Protein 7YMO (pdb70)

Foldseek 3Di:
DKFKWAWLDWDDDDPQKIFTFTDGQWWGATEIEPNVNVDPLGDHGWMWIWDWADDPPDGTHTGDIDTPDAPCNPVVVLVVLSSLLSNLVCVVCVVITTDHSLVVVLSVVLSVCSVPDDNLQSSLLSLLVVCVVVVNDCLFQQAPFPRHGDAQKWFAAASRHTHDVVRDDADIDGNVLVNVCNVVSGNPSDDPVVSVRSSVSVSVHD

Solvent-accessible surface area: 10968 Å² total; per-residue (Å²): 163,99,54,74,0,0,0,4,55,35,79,127,39,153,122,55,18,7,21,0,24,0,0,3,45,151,74,16,8,92,0,13,40,85,109,1,98,155,54,107,24,11,84,30,0,33,34,0,32,1,16,44,78,133,55,126,125,127,33,22,67,0,64,106,30,110,58,56,54,12,154,2,39,167,73,102,98,24,18,105,14,0,57,55,0,1,126,11,2,35,146,59,6,127,118,52,119,129,26,75,48,37,16,21,77,13,0,29,65,4,21,135,72,0,71,171,82,64,20,48,47,2,0,0,11,3,0,0,54,0,0,70,91,52,70,71,27,87,104,100,14,95,3,100,59,53,113,110,131,2,112,114,60,0,0,0,30,124,22,0,55,1,0,29,65,161,51,23,172,18,64,85,4,85,39,76,55,0,120,86,0,4,82,48,57,75,2,72,68,2,82,97,133,30,4,60,35,0,1,80,11,0,84,115,11,12

Sequence (206 aa):
DPMQGFILHTQKVKDEDLIVYILSSKMLIKAYRFYGLRHSSILSGYKIDFALEENPSFLPRLKDVLHLGFLWIMQRDKMLIWQEFIRLLYRHLKDVEELDSFYFDLLDECVKRFEKQNPKRVIVDAYLKILEFEGRLHKDFFCFACDEKIQNSITLLRAFLPSHSQCALGFEFEEKKLKQFYSSKNCAIFDDEEIENLYHLIKEGL

Structure (mmCIF, N/CA/C/O backbone):
data_7YMO
#
_entry.id   7YMO
#
_cell.length_a   39.147
_cell.length_b   61.711
_cell.length_c   97.204
_cell.angle_alpha   90.000
_cell.angle_beta   90.000
_cell.angle_gamma   90.000
#
_symmetry.space_group_name_H-M   'P 21 21 21'
#
loop_
_entity.id
_entity.type
_entity.pdbx_description
1 polymer 'Recombination protein RecO'
2 non-polymer 'ZINC ION'
3 water water
#
loop_
_atom_site.group_PDB
_atom_site.id
_atom_site.type_symbol
_atom_site.label_atom_id
_atom_site.label_alt_id
_atom_site.label_comp_id
_atom_site.label_asym_id
_atom_site.label_entity_id
_atom_site.label_seq_id
_atom_site.pdbx_PDB_ins_code
_atom_site.Cartn_x
_atom_site.Cartn_y
_atom_site.Cartn_z
_atom_site.occupancy
_atom_site.B_iso_or_equiv
_atom_site.auth_seq_id
_atom_site.auth_comp_id
_atom_site.auth_asym_id
_atom_site.auth_atom_id
_atom_site.pdbx_PDB_model_num
ATOM 1 N N . ASP A 1 5 ? 27.35911 24.06075 65.34798 1.000 45.20383 -1 ASP A N 1
ATOM 2 C CA . ASP A 1 5 ? 27.11016 25.19121 66.24821 1.000 45.04338 -1 ASP A CA 1
ATOM 3 C C . ASP A 1 5 ? 25.87685 25.99325 65.83066 1.000 34.71112 -1 ASP A C 1
ATOM 4 O O . ASP A 1 5 ? 25.86659 26.61475 64.76995 1.000 36.39436 -1 ASP A O 1
ATOM 9 N N . PRO A 1 6 ? 24.84925 25.99382 66.67278 1.000 32.01743 0 PRO A N 1
ATOM 10 C CA . PRO A 1 6 ? 23.63988 26.75281 66.34783 1.000 30.19532 0 PRO A CA 1
ATOM 11 C C . PRO A 1 6 ? 23.89824 28.25436 66.31117 1.000 30.94465 0 PRO A C 1
ATOM 12 O O . PRO A 1 6 ? 24.78890 28.77990 66.98672 1.000 27.74796 0 PRO A O 1
ATOM 16 N N . MET A 1 7 ? 23.09379 28.93267 65.49676 1.000 22.40138 1 MET A N 1
ATOM 17 C CA . MET A 1 7 ? 23.07875 30.38439 65.36602 1.000 22.98628 1 MET A CA 1
ATOM 18 C C . MET A 1 7 ? 21.62658 30.82513 65.29301 1.000 22.43635 1 MET A C 1
ATOM 19 O O . MET A 1 7 ? 20.72969 30.01916 65.03492 1.000 22.58191 1 MET A O 1
ATOM 24 N N . GLN A 1 8 ? 21.38831 32.11371 65.51651 1.000 21.22779 2 GLN A N 1
ATOM 25 C CA . GLN A 1 8 ? 20.04242 32.64977 65.40078 1.000 19.60422 2 GLN A CA 1
ATOM 26 C C . GLN A 1 8 ? 20.07026 33.86410 64.48970 1.000 21.52561 2 GLN A C 1
ATOM 27 O O . GLN A 1 8 ? 21.07609 34.57437 64.40826 1.000 20.12906 2 GLN A O 1
ATOM 33 N N . GLY A 1 9 ? 18.96849 34.09100 63.78881 1.000 17.98986 3 GLY A N 1
ATOM 34 C CA . GLY A 1 9 ? 18.94666 35.19192 62.84446 1.000 18.67850 3 GLY A CA 1
ATOM 35 C C . GLY A 1 9 ? 17.55543 35.48819 62.33564 1.000 19.89907 3 GLY A C 1
ATOM 36 O O . GLY A 1 9 ? 16.61739 34.70396 62.51154 1.000 20.48119 3 GLY A O 1
ATOM 37 N N . PHE A 1 10 ? 17.43196 36.65551 61.72107 1.000 20.67015 4 PHE A N 1
ATOM 38 C CA . PHE A 1 10 ? 16.20207 37.08781 61.08015 1.000 17.74582 4 PHE A CA 1
ATOM 39 C C . PHE A 1 10 ? 16.40432 37.01616 59.57466 1.000 18.37483 4 PHE A C 1
ATOM 40 O O . PHE A 1 10 ? 17.40482 37.52675 59.05501 1.000 18.92024 4 PHE A O 1
ATOM 48 N N . ILE A 1 11 ? 15.45603 36.39735 58.88192 1.000 18.05774 5 ILE A N 1
ATOM 49 C CA . ILE A 1 11 ? 15.52512 36.31793 57.42708 1.000 17.97896 5 ILE A CA 1
ATOM 50 C C . ILE A 1 11 ? 15.13429 37.67433 56.85587 1.000 15.92481 5 ILE A C 1
ATOM 51 O O . ILE A 1 11 ? 14.02011 38.15823 57.08190 1.000 19.43732 5 ILE A O 1
ATOM 56 N N . LEU A 1 12 ? 16.05426 38.29831 56.12189 1.000 15.95079 6 LEU A N 1
ATOM 57 C CA . LEU A 1 12 ? 15.75904 39.59408 55.51961 1.000 20.74272 6 LEU A CA 1
ATOM 58 C C . LEU A 1 12 ? 15.27972 39.50344 54.07547 1.000 22.96741 6 LEU A C 1
ATOM 59 O O . LEU A 1 12 ? 14.63123 40.44384 53.59859 1.000 21.40172 6 LEU A O 1
ATOM 64 N N . HIS A 1 13 ? 15.58412 38.41768 53.36637 1.000 17.89317 7 HIS A N 1
ATOM 65 C CA . HIS A 1 13 ? 15.21458 38.30771 51.95700 1.000 16.66676 7 HIS A CA 1
ATOM 66 C C . HIS A 1 13 ? 15.43113 36.86108 51.52642 1.000 19.96724 7 HIS A C 1
ATOM 67 O O . HIS A 1 13 ? 16.29090 36.16984 52.07782 1.000 17.64544 7 HIS A O 1
ATOM 74 N N . THR A 1 14 ? 14.62777 36.40514 50.56055 1.000 21.14439 8 THR A N 1
ATOM 75 C CA . THR A 1 14 ? 14.84078 35.11567 49.91711 1.000 24.54170 8 THR A CA 1
ATOM 76 C C . THR A 1 14 ? 14.71755 35.26931 48.40759 1.000 21.62280 8 THR A C 1
ATOM 77 O O . THR A 1 14 ? 14.01105 36.15640 47.91502 1.000 23.24649 8 THR A O 1
ATOM 81 N N . GLN A 1 15 ? 15.39820 34.37932 47.67811 1.000 22.25322 9 GLN A N 1
ATOM 82 C CA . GLN A 1 15 ? 15.38809 34.36804 46.21592 1.000 27.60162 9 GLN A CA 1
ATOM 83 C C . GLN A 1 15 ? 15.36777 32.92146 45.75509 1.000 25.12358 9 GLN A C 1
ATOM 84 O O . GLN A 1 15 ? 16.18638 32.12150 46.21454 1.000 26.39091 9 GLN A O 1
ATOM 90 N N . LYS A 1 16 ? 14.44845 32.58975 44.85502 1.000 27.63657 10 LYS A N 1
ATOM 91 C CA . LYS A 1 16 ? 14.38604 31.23422 44.31719 1.000 27.36613 10 LYS A CA 1
ATOM 92 C C . LYS A 1 16 ? 15.58038 30.96889 43.40685 1.000 32.02835 10 LYS A C 1
ATOM 93 O O . LYS A 1 16 ? 15.93303 31.80906 42.57466 1.000 35.64892 10 LYS A O 1
ATOM 99 N N . VAL A 1 17 ? 16.21710 29.80637 43.58194 1.000 32.21623 11 VAL A N 1
ATOM 100 C CA . VAL A 1 17 ? 17.26307 29.33529 42.67747 1.000 35.74495 11 VAL A CA 1
ATOM 101 C C . VAL A 1 17 ? 17.02595 27.86517 42.36578 1.000 32.87401 11 VAL A C 1
ATOM 102 O O . VAL A 1 17 ? 16.45127 27.12192 43.16770 1.000 32.58005 11 VAL A O 1
ATOM 106 N N . LYS A 1 18 ? 17.50068 27.44696 41.19978 1.000 34.30471 12 LYS A N 1
ATOM 107 C CA . LYS A 1 18 ? 17.26493 26.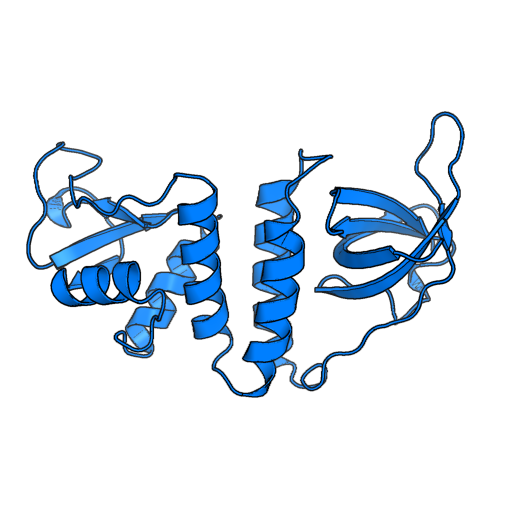10287 40.66453 1.000 32.99727 12 LYS A CA 1
ATOM 108 C C . LYS A 1 18 ? 15.75391 25.83277 40.69596 1.000 38.66149 12 LYS A C 1
ATOM 109 O O . LYS A 1 18 ? 14.94077 26.7448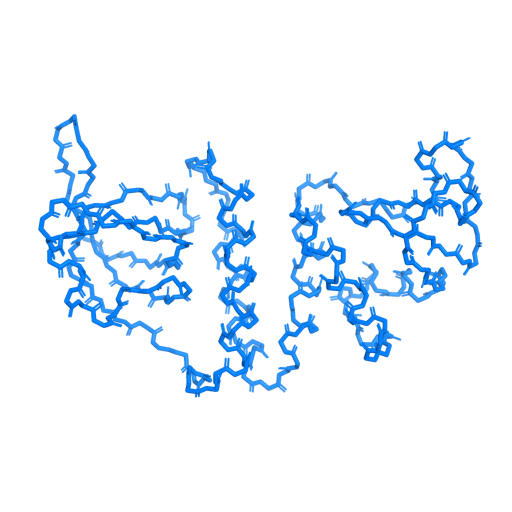1 40.51284 1.000 45.84555 12 LYS A O 1
ATOM 115 N N . ASP A 1 19 ? 15.35466 24.57892 40.90090 1.000 42.88005 13 ASP A N 1
ATOM 116 C CA . ASP A 1 19 ? 13.93548 24.23924 40.85936 1.000 48.76159 13 ASP A CA 1
ATOM 117 C C . ASP A 1 19 ? 13.20258 24.77956 42.08172 1.000 48.86906 13 ASP A C 1
ATOM 118 O O . ASP A 1 19 ? 12.27533 25.59095 41.96295 1.000 47.85613 13 ASP A O 1
ATOM 123 N N . GLU A 1 20 ? 13.61565 24.34444 43.27244 1.000 41.61376 14 GLU A N 1
ATOM 124 C CA . GLU A 1 20 ? 12.90436 24.65861 44.50374 1.000 37.81576 14 GLU A CA 1
ATOM 125 C C . GLU A 1 20 ? 13.81802 25.17671 45.60636 1.000 34.60244 14 GLU A C 1
ATOM 126 O O . GLU A 1 20 ? 13.39554 25.23797 46.76713 1.000 38.37554 14 GLU A O 1
ATOM 132 N N . ASP A 1 21 ? 15.05147 25.54510 45.28952 1.000 31.42912 15 ASP A N 1
ATOM 133 C CA . ASP A 1 21 ? 15.96840 25.99319 46.32308 1.000 26.45139 15 ASP A CA 1
ATOM 134 C C . ASP A 1 21 ? 15.80190 27.49548 46.55565 1.000 24.40255 15 ASP A C 1
ATOM 135 O O . ASP A 1 21 ? 15.20244 28.21442 45.75144 1.000 33.94210 15 ASP A O 1
ATOM 140 N N . LEU A 1 22 ? 16.36033 27.96760 47.66523 1.000 23.02240 16 LEU A N 1
ATOM 141 C CA . LEU A 1 22 ? 16.36409 29.38196 48.00092 1.000 27.98659 16 LEU A CA 1
ATOM 142 C C . LEU A 1 22 ? 17.76505 29.84055 48.35777 1.000 24.50146 16 LEU A C 1
ATOM 143 O O . LEU A 1 22 ? 18.49443 29.14285 49.07242 1.000 26.30393 16 LEU A O 1
ATOM 148 N N . ILE A 1 23 ? 18.11147 31.04182 47.90185 1.000 21.38184 17 ILE A N 1
ATOM 149 C CA . ILE A 1 23 ? 19.13661 31.83058 48.57416 1.000 20.15361 17 ILE A CA 1
ATOM 150 C C . ILE A 1 23 ? 18.46490 32.58913 49.70857 1.000 22.60467 17 ILE A C 1
ATOM 151 O O . ILE A 1 23 ? 17.41589 33.21140 49.51085 1.000 20.82091 17 ILE A O 1
ATOM 156 N N . VAL A 1 24 ? 19.04737 32.51800 50.90191 1.000 18.61718 18 VAL A N 1
ATOM 157 C CA . VAL A 1 24 ? 18.44268 33.07366 52.10822 1.000 20.15795 18 VAL A CA 1
ATOM 158 C C . VAL A 1 24 ? 19.41704 34.07044 52.72037 1.000 16.88828 18 VAL A C 1
ATOM 159 O O . VAL A 1 24 ? 20.54536 33.70948 53.07364 1.000 21.07164 18 VAL A O 1
ATOM 163 N N . TYR A 1 25 ? 18.97861 35.32054 52.85071 1.000 18.50498 19 TYR A N 1
ATOM 164 C CA . TYR A 1 25 ? 19.77176 36.37439 53.46808 1.000 17.56030 19 TYR A CA 1
ATOM 165 C C . TYR A 1 25 ? 19.33726 36.49025 54.92092 1.000 19.62833 19 TYR A C 1
ATOM 166 O O . TYR A 1 25 ? 18.16235 36.75573 55.18577 1.000 18.11077 19 TYR A O 1
ATOM 175 N N . ILE A 1 26 ? 20.28472 36.33344 55.84917 1.000 16.26186 20 ILE A N 1
ATOM 176 C CA . ILE A 1 26 ? 19.98340 36.18927 57.27167 1.000 18.71135 20 ILE A CA 1
ATOM 177 C C . ILE A 1 26 ? 20.80194 37.18901 58.06775 1.000 18.11528 20 ILE A C 1
ATOM 178 O O . ILE A 1 26 ? 22.03425 37.19640 57.97823 1.000 20.92142 20 ILE A O 1
ATOM 183 N N . LEU A 1 27 ? 20.13335 37.97626 58.90641 1.000 17.07439 21 LEU A N 1
ATOM 184 C CA . LEU A 1 27 ? 20.83857 38.88191 59.81363 1.000 18.37462 21 LEU A CA 1
ATOM 185 C C . LEU A 1 27 ? 21.05569 38.17841 61.14452 1.000 18.75852 21 LEU A C 1
ATOM 186 O O . LEU A 1 27 ? 20.09344 37.89878 61.86342 1.000 17.63455 21 LEU A O 1
ATOM 191 N N . SER A 1 28 ? 22.31650 37.90813 61.48185 1.000 19.27226 22 SER A N 1
ATOM 192 C CA . SER A 1 28 ? 22.66934 37.44283 62.81406 1.000 17.91406 22 SER A CA 1
ATOM 193 C C . SER A 1 28 ? 23.31755 38.57610 63.61165 1.000 19.55179 22 SER A C 1
ATOM 194 O O . SER A 1 28 ? 23.41497 39.72568 63.15900 1.000 19.68318 22 SER A O 1
ATOM 197 N N . SER A 1 29 ? 23.76497 38.26175 64.83090 1.000 19.90531 23 SER A N 1
ATOM 198 C CA . SER A 1 29 ? 24.39895 39.26492 65.67006 1.000 20.49210 23 SER A CA 1
ATOM 199 C C . SER A 1 29 ? 25.78369 39.65533 65.18042 1.000 21.55774 23 SER A C 1
ATOM 200 O O . SER A 1 29 ? 26.32079 40.65629 65.65706 1.000 27.16022 23 SER A O 1
ATOM 203 N N . LYS A 1 30 ? 26.37823 38.88914 64.26739 1.000 25.10776 24 LYS A N 1
ATOM 204 C CA . LYS A 1 30 ? 27.71729 39.16810 63.77363 1.000 27.32318 24 LYS A CA 1
ATOM 205 C C . LYS A 1 30 ? 27.77730 39.56480 62.31117 1.000 27.45767 24 LYS A C 1
ATOM 206 O O . LYS A 1 30 ? 28.75945 40.19227 61.90697 1.000 30.70423 24 LYS A O 1
ATOM 212 N N . MET A 1 31 ? 26.77708 39.20827 61.50849 1.000 25.15548 25 MET A N 1
ATOM 213 C CA . MET A 1 31 ? 26.98271 39.18551 60.07207 1.000 33.39120 25 MET A CA 1
ATOM 214 C C . MET A 1 31 ? 25.64566 39.19320 59.34887 1.000 26.68961 25 MET A C 1
ATOM 215 O O . MET A 1 31 ? 24.65339 38.66043 59.85232 1.000 26.95789 25 MET A O 1
ATOM 220 N N . LEU A 1 32 ? 25.63156 39.78324 58.15703 1.000 23.79957 26 LEU A N 1
ATOM 221 C CA . LEU A 1 32 ? 24.57920 39.49027 57.19406 1.000 21.70849 26 LEU A CA 1
ATOM 222 C C . LEU A 1 32 ? 25.07324 38.29784 56.37913 1.000 24.10807 26 LEU A C 1
ATOM 223 O O . LEU A 1 32 ? 26.13282 38.37834 55.75005 1.000 24.39277 26 LEU A O 1
ATOM 228 N N . ILE A 1 33 ? 24.33179 37.18777 56.43134 1.000 16.78975 27 ILE A N 1
ATOM 229 C CA . ILE A 1 33 ? 24.71217 35.91505 55.80659 1.000 17.31198 27 ILE A CA 1
ATOM 230 C C . ILE A 1 33 ? 23.92848 35.73680 54.51535 1.000 19.76298 27 ILE A C 1
ATOM 231 O O . ILE A 1 33 ? 22.72909 36.01202 54.47304 1.000 21.04457 27 ILE A O 1
ATOM 236 N N . LYS A 1 34 ? 24.59629 35.26297 53.46216 1.000 17.99307 28 LYS A N 1
ATOM 237 C CA . LYS A 1 34 ? 23.93652 34.86145 52.21892 1.000 16.27942 28 LYS A CA 1
ATOM 238 C C . LYS A 1 34 ? 24.12355 33.35571 52.08767 1.000 19.58644 28 LYS A C 1
ATOM 239 O O . LYS A 1 34 ? 25.21993 32.89289 51.76181 1.000 21.58779 28 LYS A O 1
ATOM 245 N N . ALA A 1 35 ? 23.05662 32.59559 52.32031 1.000 16.85029 29 ALA A N 1
ATOM 246 C CA . ALA A 1 35 ? 23.16000 31.14903 52.46154 1.000 18.49529 29 ALA A CA 1
ATOM 247 C C . ALA A 1 35 ? 22.27948 30.44347 51.43615 1.000 18.88244 29 ALA A C 1
ATOM 248 O O . ALA A 1 35 ? 21.36325 31.03986 50.85485 1.000 21.11355 29 ALA A O 1
ATOM 250 N N . TYR A 1 36 ? 22.58808 29.16188 51.19785 1.000 19.23031 30 TYR A N 1
ATOM 251 C CA . TYR A 1 36 ? 21.87993 28.33343 50.22697 1.000 20.54951 30 TYR A CA 1
ATOM 252 C C . TYR A 1 36 ? 21.05598 27.27180 50.94692 1.000 21.22114 30 TYR A C 1
ATOM 253 O O . TYR A 1 36 ? 21.59815 26.48772 51.73747 1.000 22.40379 30 TYR A O 1
ATOM 262 N N . ARG A 1 37 ? 19.75484 27.22306 50.65557 1.000 21.25909 31 ARG A N 1
ATOM 263 C CA . ARG A 1 37 ? 18.84064 26.28003 51.30475 1.000 23.44276 31 ARG A CA 1
ATOM 264 C C . ARG A 1 37 ? 18.25012 25.32952 50.27152 1.000 24.90706 31 ARG A C 1
ATOM 265 O O . ARG A 1 37 ? 17.46691 25.75308 49.41515 1.000 27.15174 31 ARG A O 1
ATOM 273 N N . PHE A 1 38 ? 18.58645 24.03953 50.37830 1.000 24.28881 32 PHE A N 1
ATOM 274 C CA . PHE A 1 38 ? 17.95853 23.02740 49.53710 1.000 28.90996 32 PHE A CA 1
ATOM 275 C C . PHE A 1 38 ? 16.45357 22.99909 49.78605 1.000 31.28469 32 PHE A C 1
ATOM 276 O O . PHE A 1 38 ? 16.01111 22.95237 50.93431 1.000 30.77460 32 PHE A O 1
ATOM 284 N N . TYR A 1 39 ? 15.67074 23.01172 48.70343 1.000 30.93748 33 TYR A N 1
ATOM 285 C CA . TYR A 1 39 ? 14.21016 22.86264 48.75528 1.000 31.23257 33 TYR A CA 1
ATOM 286 C C . TYR A 1 39 ? 13.54381 23.92306 49.63628 1.000 31.37018 33 TYR A C 1
ATOM 287 O O . TYR A 1 39 ? 12.47748 23.68987 50.21451 1.000 35.36334 33 TYR A O 1
ATOM 296 N N . GLY A 1 40 ? 14.15065 25.10616 49.71436 1.000 26.57469 34 GLY A N 1
ATOM 297 C CA . GLY A 1 40 ? 13.64555 26.14601 50.59731 1.000 29.41897 34 GLY A CA 1
ATOM 298 C C . GLY A 1 40 ? 12.26095 26.64562 50.23059 1.000 32.12071 34 GLY A C 1
ATOM 299 O O . GLY A 1 40 ? 11.53455 27.14791 51.09045 1.000 35.21843 34 GLY A O 1
ATOM 300 N N . LEU A 1 41 ? 11.87260 26.51954 48.95664 1.000 33.63617 35 LEU A N 1
ATOM 301 C CA . LEU A 1 41 ? 10.52624 26.91308 48.56059 1.000 30.58283 35 LEU A CA 1
ATOM 302 C C . LEU A 1 41 ? 9.45989 26.05622 49.22672 1.000 42.84445 35 LEU A C 1
ATOM 303 O O . LEU A 1 41 ? 8.30547 26.48553 49.32820 1.000 47.45936 35 LEU A O 1
ATOM 308 N N . ARG A 1 42 ? 9.81518 24.85766 49.67877 1.000 37.19435 36 ARG A N 1
ATOM 309 C CA . ARG A 1 42 ? 8.85988 23.97143 50.32996 1.000 35.63989 36 ARG A CA 1
ATOM 310 C C . ARG A 1 42 ? 8.74523 24.20766 51.83068 1.000 40.11314 36 ARG A C 1
ATOM 311 O O . ARG A 1 42 ? 7.83864 23.64924 52.46004 1.000 43.29774 36 ARG A O 1
ATOM 319 N N . HIS A 1 43 ? 9.62545 25.01856 52.41512 1.000 36.66601 37 HIS A N 1
ATOM 320 C CA . HIS A 1 43 ? 9.79582 25.09139 53.86451 1.000 34.84063 37 HIS A CA 1
ATOM 321 C C . HIS A 1 43 ? 9.06341 26.30971 54.40706 1.000 36.48159 37 HIS A C 1
ATOM 322 O O . HIS A 1 43 ? 9.48666 27.44567 54.18238 1.000 35.34651 37 HIS A O 1
ATOM 329 N N . SER A 1 44 ? 7.96617 26.06626 55.13286 1.000 40.50702 38 SER A N 1
ATOM 330 C CA . SER A 1 44 ? 7.16129 27.16134 55.65661 1.000 46.14146 38 SER A CA 1
ATOM 331 C C . SER A 1 44 ? 7.88239 27.95746 56.73510 1.000 43.60969 38 SER A C 1
ATOM 332 O O . SER A 1 44 ? 7.38975 29.01796 57.12700 1.000 49.23466 38 SER A O 1
ATOM 335 N N . SER A 1 45 ? 9.02557 27.47622 57.22112 1.000 41.09625 39 SER A N 1
ATOM 336 C CA . SER A 1 45 ? 9.83086 28.20790 58.19201 1.000 40.70982 39 SER A CA 1
ATOM 337 C C . SER A 1 45 ? 10.68813 29.30126 57.56481 1.000 41.08381 39 SER A C 1
ATOM 338 O O . SER A 1 45 ? 11.23386 30.13786 58.29596 1.000 34.42482 39 SER A O 1
ATOM 341 N N . ILE A 1 46 ? 10.82406 29.33080 56.24427 1.000 40.19867 40 ILE A N 1
ATOM 342 C CA . ILE A 1 46 ? 11.76514 30.22961 55.59336 1.000 35.08487 40 ILE A CA 1
ATOM 343 C C . ILE A 1 46 ? 10.96320 31.27215 54.82496 1.000 35.10210 40 ILE A C 1
ATOM 344 O O . ILE A 1 46 ? 10.55428 31.05537 53.67907 1.000 40.24898 40 ILE A O 1
ATOM 349 N N . LEU A 1 47 ? 10.75850 32.42200 55.46151 1.000 26.44473 41 LEU A N 1
ATOM 350 C CA . LEU A 1 47 ? 10.00969 33.52916 54.89077 1.000 26.23347 41 LEU A CA 1
ATOM 351 C C . LEU A 1 47 ? 10.60788 34.81659 55.43783 1.000 22.34681 41 LEU A C 1
ATOM 352 O O . LEU A 1 47 ? 11.01123 34.86487 56.60212 1.000 23.25831 41 LEU A O 1
ATOM 357 N N . SER A 1 48 ? 10.66394 35.85148 54.60338 1.000 20.91540 42 SER A N 1
ATOM 358 C CA . SER A 1 48 ? 11.22252 37.12542 55.05102 1.000 22.07210 42 SER A CA 1
ATOM 359 C C . SER A 1 48 ? 10.51072 37.61804 56.30548 1.000 21.47327 42 SER A C 1
ATOM 360 O O . SER A 1 48 ? 9.28074 37.64437 56.36523 1.000 24.95456 42 SER A O 1
ATOM 363 N N . GLY A 1 49 ? 11.29379 38.03417 57.29920 1.000 21.62380 43 GLY A N 1
ATOM 364 C CA . GLY A 1 49 ? 10.77897 38.48795 58.56698 1.000 23.00968 43 GLY A CA 1
ATOM 365 C C . GLY A 1 49 ? 10.79685 37.43737 59.65376 1.000 24.64689 43 GLY A C 1
ATOM 366 O O . GLY A 1 49 ? 10.75722 37.78813 60.84337 1.000 22.33885 43 GLY A O 1
ATOM 367 N N . TYR A 1 50 ? 10.84906 36.16556 59.27680 1.000 20.97633 44 TYR A N 1
ATOM 368 C CA . TYR A 1 50 ? 10.86112 35.09927 60.26313 1.000 23.24928 44 TYR A CA 1
ATOM 369 C C . TYR A 1 50 ? 12.19707 35.06384 60.99236 1.000 26.08413 44 TYR A C 1
ATOM 370 O O . TYR A 1 50 ? 13.23845 35.41996 60.44404 1.000 23.78260 44 TYR A O 1
ATOM 379 N N . LYS A 1 51 ? 12.15889 34.62408 62.24619 1.000 25.54596 45 LYS A N 1
ATOM 380 C CA . LYS A 1 51 ? 13.36908 34.36573 63.00659 1.000 24.20995 45 LYS A CA 1
ATOM 381 C C . LYS A 1 51 ? 13.61730 32.86648 63.01896 1.000 29.45349 45 LYS A C 1
ATOM 382 O O . LYS A 1 51 ? 12.68221 32.07185 63.16427 1.000 28.33171 45 LYS A O 1
ATOM 388 N N . ILE A 1 52 ? 14.87058 32.47738 62.83814 1.000 25.01830 46 ILE A N 1
ATOM 389 C CA . ILE A 1 52 ? 15.20914 31.06422 62.78642 1.000 22.50095 46 ILE A CA 1
ATOM 390 C C . ILE A 1 52 ? 16.42703 30.79047 63.65226 1.000 23.22418 46 ILE A C 1
ATOM 391 O O . ILE A 1 52 ? 17.28145 31.65715 63.86914 1.000 23.85786 46 ILE A O 1
ATOM 396 N N . ASP A 1 53 ? 16.49237 29.55881 64.13915 1.000 24.84429 47 ASP A N 1
ATOM 397 C CA . ASP A 1 53 ? 17.69497 28.95298 64.68473 1.000 21.43447 47 ASP A CA 1
ATOM 398 C C . ASP A 1 53 ? 18.22105 28.00190 63.61274 1.000 27.78410 47 ASP A C 1
ATOM 399 O O . ASP A 1 53 ? 17.43950 27.26877 63.00177 1.000 30.70773 47 ASP A O 1
ATOM 404 N N . PHE A 1 54 ? 19.52328 28.03147 63.35747 1.000 23.97964 48 PHE A N 1
ATOM 405 C CA . PHE A 1 54 ? 20.05069 27.31132 62.20396 1.000 25.43671 48 PHE A CA 1
ATOM 406 C C . PHE A 1 54 ? 21.53210 27.03856 62.40657 1.000 29.46818 48 PHE A C 1
ATOM 407 O O . PHE A 1 54 ? 22.15020 27.49762 63.36955 1.000 28.30799 48 PHE A O 1
ATOM 415 N N . ALA A 1 55 ? 22.10498 26.31682 61.44779 1.000 23.05126 49 ALA A N 1
ATOM 416 C CA . ALA A 1 55 ? 23.53597 26.08344 61.37759 1.000 23.42581 49 ALA A CA 1
ATOM 417 C C . ALA A 1 55 ? 23.98460 26.30546 59.94390 1.000 23.54292 49 ALA A C 1
ATOM 418 O O . ALA A 1 55 ? 23.17155 26.34271 59.01425 1.000 22.38458 49 ALA A O 1
ATOM 420 N N . LEU A 1 56 ? 25.28816 26.46638 59.76417 1.000 23.04380 50 LEU A N 1
ATOM 421 C CA . LEU A 1 56 ? 25.85023 26.69815 58.44246 1.000 22.04512 50 LEU A CA 1
ATOM 422 C C . LEU A 1 56 ? 26.91435 25.66113 58.14242 1.000 24.34759 50 LEU A C 1
ATOM 423 O O . LEU A 1 56 ? 27.75672 25.35985 58.99216 1.000 31.52212 50 LEU A O 1
ATOM 428 N N . GLU A 1 57 ? 26.87096 25.12080 56.93196 1.000 20.55847 51 GLU A N 1
ATOM 429 C CA . GLU A 1 57 ? 27.90279 24.23887 56.41350 1.000 21.71319 51 GLU A CA 1
ATOM 430 C C . GLU A 1 57 ? 28.68707 25.03082 55.38244 1.000 25.83191 51 GLU A C 1
ATOM 431 O O . GLU A 1 57 ? 28.12508 25.42601 54.35916 1.000 26.53973 51 GLU A O 1
ATOM 437 N N . GLU A 1 58 ? 29.97122 25.25614 55.64704 1.000 23.21661 52 GLU A N 1
ATOM 438 C CA . GLU A 1 58 ? 30.78821 26.03245 54.72283 1.000 29.40213 52 GLU A CA 1
ATOM 439 C C . GLU A 1 58 ? 31.09157 25.21601 53.46979 1.000 23.96052 52 GLU A C 1
ATOM 440 O O . GLU A 1 58 ? 31.23012 23.99296 53.52394 1.000 23.73274 52 GLU A O 1
ATOM 446 N N . ASN A 1 59 ? 31.20054 25.91278 52.33167 1.000 24.08335 53 ASN A N 1
ATOM 447 C CA . ASN A 1 59 ? 31.48850 25.33620 51.02693 1.000 21.32569 53 ASN A CA 1
ATOM 448 C C . ASN A 1 59 ? 32.63270 26.09618 50.37011 1.000 20.31442 53 ASN A C 1
ATOM 449 O O . ASN A 1 59 ? 32.62570 27.33392 50.36013 1.000 21.28754 53 ASN A O 1
ATOM 454 N N . PRO A 1 60 ? 33.60070 25.40313 49.78416 1.000 23.15100 54 PRO A N 1
ATOM 455 C CA . PRO A 1 60 ? 34.68140 26.11379 49.09328 1.000 24.48221 54 PRO A CA 1
ATOM 456 C C . PRO A 1 60 ? 34.14757 26.91018 47.91237 1.000 23.03325 54 PRO A C 1
ATOM 457 O O . PRO A 1 60 ? 33.43228 26.38413 47.05368 1.000 22.87288 54 PRO A O 1
ATOM 461 N N . SER A 1 61 ? 34.50949 28.18949 47.88008 1.000 23.45438 55 SER A N 1
ATOM 462 C CA . SER A 1 61 ? 34.19992 29.06704 46.75159 1.000 23.32861 55 SER A CA 1
ATOM 463 C C . SER A 1 61 ? 32.70256 29.13699 46.46326 1.000 22.48299 55 SER A C 1
ATOM 464 O O . SER A 1 61 ? 32.29234 29.33385 45.31525 1.000 18.92769 55 SER A O 1
ATOM 467 N N . PHE A 1 62 ? 31.86837 28.99481 47.49073 1.000 21.14053 56 PHE A N 1
ATOM 468 C CA . PHE A 1 62 ? 30.43415 29.12247 47.27806 1.000 21.28907 56 PHE A CA 1
ATOM 469 C C . PHE A 1 62 ? 29.77449 29.52745 48.58872 1.000 21.86345 56 PHE A C 1
ATOM 470 O O . PHE A 1 62 ? 30.41577 29.58680 49.64053 1.000 19.45536 56 PHE A O 1
ATOM 478 N N . LEU A 1 63 ? 28.47943 29.81904 48.50402 1.000 18.92712 57 LEU A N 1
ATOM 479 C CA . LEU A 1 63 ? 27.69144 30.15433 49.68291 1.000 16.51505 57 LEU A CA 1
ATOM 480 C C . LEU A 1 63 ? 27.70684 29.01398 50.70050 1.000 20.16173 57 LEU A C 1
ATOM 481 O O . LEU A 1 63 ? 27.78061 27.84069 50.32876 1.000 21.41315 57 LEU A O 1
ATOM 486 N N . PRO A 1 64 ? 27.58611 29.32777 51.98802 1.000 19.20917 58 PRO A N 1
ATOM 487 C CA . PRO A 1 64 ? 27.35943 28.27195 52.97843 1.000 19.05896 58 PRO A CA 1
ATOM 488 C C . PRO A 1 64 ? 25.96869 27.68601 52.81723 1.000 20.22659 58 PRO A C 1
ATOM 489 O O . PRO A 1 64 ? 25.01856 28.38052 52.44095 1.000 21.49015 58 PRO A O 1
ATOM 493 N N . ARG A 1 65 ? 25.85390 26.39094 53.10472 1.000 20.31109 59 ARG A N 1
ATOM 494 C CA . ARG A 1 65 ? 24.55680 25.73540 53.06069 1.000 23.29440 59 ARG A CA 1
ATOM 495 C C . ARG A 1 65 ? 23.81354 25.93234 54.38119 1.000 25.00643 59 ARG A C 1
ATOM 496 O O . ARG A 1 65 ? 24.38031 25.75365 55.46724 1.000 23.32391 59 ARG A O 1
ATOM 504 N N . LEU A 1 66 ? 22.54528 26.32168 54.27572 1.000 23.13067 60 LEU A N 1
ATOM 505 C CA . LEU A 1 66 ? 21.69166 26.55786 55.43366 1.000 22.08236 60 LEU A CA 1
ATOM 506 C C . LEU A 1 66 ? 21.08777 25.23888 55.90470 1.000 26.94918 60 LEU A C 1
ATOM 507 O O . LEU A 1 66 ? 20.38654 24.56472 55.13842 1.000 25.59264 60 LEU A O 1
ATOM 512 N N . LYS A 1 67 ? 21.34207 24.87585 57.16803 1.000 22.55453 61 LYS A N 1
ATOM 513 C CA . LYS A 1 67 ? 20.94963 23.58530 57.71153 1.000 25.81180 61 LYS A CA 1
ATOM 514 C C . LYS A 1 67 ? 20.28778 23.75204 59.07418 1.000 23.73062 61 LYS A C 1
ATOM 515 O O . LYS A 1 67 ? 20.34856 24.81864 59.69462 1.000 24.00022 61 LYS A O 1
ATOM 521 N N . ASP A 1 68 ? 19.66167 22.65709 59.52870 1.000 25.78668 62 ASP A N 1
ATOM 522 C CA . ASP A 1 68 ? 19.15088 22.51829 60.89711 1.000 31.43005 62 ASP A CA 1
ATOM 523 C C . ASP A 1 68 ? 18.23225 23.67972 61.27078 1.000 33.41444 62 ASP A C 1
ATOM 524 O O . ASP A 1 68 ? 18.37365 24.30361 62.32598 1.000 30.18148 62 ASP A O 1
ATOM 529 N N . VAL A 1 69 ? 17.27628 23.97385 60.39695 1.000 26.68678 63 VAL A N 1
ATOM 530 C CA . VAL A 1 69 ? 16.45896 25.17649 60.53694 1.000 27.64593 63 VAL A CA 1
ATOM 531 C C . VAL A 1 69 ? 15.28004 24.90521 61.46427 1.000 31.95866 63 VAL A C 1
ATOM 532 O O . VAL A 1 69 ? 14.49800 23.96899 61.24530 1.000 35.77009 63 VAL A O 1
ATOM 536 N N . LEU A 1 70 ? 15.14468 25.73832 62.49339 1.000 29.48553 64 LEU A N 1
ATOM 537 C CA . LEU A 1 70 ? 14.00945 25.71896 63.40737 1.000 38.02552 64 LEU A CA 1
ATOM 538 C C . LEU A 1 70 ? 13.36850 27.09961 63.42411 1.000 34.36628 64 LEU A C 1
ATOM 539 O O . LEU A 1 70 ? 14.04464 28.09923 63.69136 1.000 31.97240 64 LEU A O 1
ATOM 544 N N . HIS A 1 71 ? 12.06491 27.14996 63.16455 1.000 32.14238 65 HIS A N 1
ATOM 545 C CA . HIS A 1 71 ? 11.33976 28.41260 63.19925 1.000 33.25646 65 HIS A CA 1
ATOM 546 C C . HIS A 1 71 ? 11.14577 28.87011 64.64348 1.000 33.49164 65 HIS A C 1
ATOM 547 O O . HIS A 1 71 ? 10.56843 28.14740 65.46287 1.000 37.10146 65 HIS A O 1
ATOM 554 N N . LEU A 1 72 ? 11.63472 30.06870 64.95334 1.000 33.19053 66 LEU A N 1
ATOM 555 C CA . LEU A 1 72 ? 11.42188 30.70981 66.25032 1.000 32.54238 66 LEU A CA 1
ATOM 556 C C . LEU A 1 72 ? 10.22922 31.64760 66.08765 1.000 28.21358 66 LEU A C 1
ATOM 557 O O . LEU A 1 72 ? 10.37203 32.79923 65.67725 1.000 29.63714 66 LEU A O 1
ATOM 562 N N . GLY A 1 73 ? 9.04263 31.14995 66.43435 1.000 30.80058 67 GLY A N 1
ATOM 563 C CA . GLY A 1 73 ? 7.82509 31.86792 66.12557 1.000 35.41750 67 GLY A CA 1
ATOM 564 C C . GLY A 1 73 ? 7.62301 33.09834 66.98825 1.000 36.66561 67 GLY A C 1
ATOM 565 O O . GLY A 1 73 ? 8.21671 33.26380 68.05359 1.000 39.70642 67 GLY A O 1
ATOM 566 N N . PHE A 1 74 ? 6.76226 33.98509 66.49838 1.000 33.09676 68 PHE A N 1
ATOM 567 C CA . PHE A 1 74 ? 6.34725 35.16937 67.22978 1.000 32.06193 68 PHE A CA 1
ATOM 568 C C . PHE A 1 74 ? 4.95900 34.93454 67.80455 1.000 31.13284 68 PHE A C 1
ATOM 569 O O . PHE A 1 74 ? 4.10910 34.31908 67.15513 1.000 36.71268 68 PHE A O 1
ATOM 577 N N . LEU A 1 75 ? 4.72009 35.46819 69.00102 1.000 32.55295 69 LEU A N 1
ATOM 578 C CA . LEU A 1 75 ? 3.39041 35.37383 69.59818 1.000 37.44832 69 LEU A CA 1
ATOM 579 C C . LEU A 1 75 ? 2.31795 35.98953 68.70271 1.000 40.53585 69 LEU A C 1
ATOM 580 O O . LEU A 1 75 ? 1.16643 35.53959 68.71856 1.000 37.43414 69 LEU A O 1
ATOM 585 N N . TRP A 1 76 ? 2.67460 37.00658 67.91217 1.000 34.24907 70 TRP A N 1
ATOM 586 C CA . TRP A 1 76 ? 1.72702 37.76293 67.10320 1.000 32.67030 70 TRP A CA 1
ATOM 587 C C . TRP A 1 76 ? 1.75821 37.36258 65.63125 1.000 36.42045 70 TRP A C 1
ATOM 588 O O . TRP A 1 76 ? 1.21015 38.07975 64.78974 1.000 43.32412 70 TRP A O 1
ATOM 599 N N . ILE A 1 77 ? 2.37888 36.22736 65.30567 1.000 35.41605 71 ILE A N 1
ATOM 600 C CA . ILE A 1 77 ? 2.64010 35.88042 63.91304 1.000 40.97089 71 ILE A CA 1
ATOM 601 C C . ILE A 1 77 ? 1.36286 35.72492 63.09822 1.000 43.93866 71 ILE A C 1
ATOM 602 O O . ILE A 1 77 ? 1.39196 35.88976 61.87492 1.000 46.77542 71 ILE A O 1
ATOM 607 N N . MET A 1 78 ? 0.23256 35.42910 63.74415 1.000 42.79352 72 MET A N 1
ATOM 608 C CA . MET A 1 78 ? -1.01598 35.24131 63.01587 1.000 49.96505 72 MET A CA 1
ATOM 609 C C . MET A 1 78 ? -1.73189 36.54667 62.69330 1.000 48.21191 72 MET A C 1
ATOM 610 O O . MET A 1 78 ? -2.71823 36.52463 61.94932 1.000 50.07273 72 MET A O 1
ATOM 615 N N . GLN A 1 79 ? -1.27016 37.67423 63.22428 1.000 46.87885 73 GLN A N 1
ATOM 616 C CA . GLN A 1 79 ? -1.91928 38.96363 62.99522 1.000 44.06714 73 GLN A CA 1
ATOM 617 C C . GLN A 1 79 ? -1.36456 39.54848 61.70150 1.000 49.00682 73 GLN A C 1
ATOM 618 O O . GLN A 1 79 ? -0.29712 40.16846 61.69284 1.000 47.56022 73 GLN A O 1
ATOM 624 N N . ARG A 1 80 ? -2.10163 39.34696 60.60074 1.000 53.94180 74 ARG A N 1
ATOM 625 C CA . ARG A 1 80 ? -1.59845 39.70978 59.27673 1.000 51.87446 74 ARG A CA 1
ATOM 626 C C . ARG A 1 80 ? -1.28673 41.19815 59.18408 1.000 53.09389 74 ARG A C 1
ATOM 627 O O . ARG A 1 80 ? -0.32365 41.59692 58.51807 1.000 50.52939 74 ARG A O 1
ATOM 630 N N . ASP A 1 81 ? -2.09403 42.03189 59.84168 1.000 58.96185 75 ASP A N 1
ATOM 631 C CA . ASP A 1 81 ? -1.83461 43.46656 59.89204 1.000 60.80009 75 ASP A CA 1
ATOM 632 C C . ASP A 1 81 ? -0.43270 43.75706 60.41661 1.000 52.45970 75 ASP A C 1
ATOM 633 O O . ASP A 1 81 ? 0.35185 44.46776 59.77749 1.000 54.55210 75 ASP A O 1
ATOM 638 N N . LYS A 1 82 ? -0.10400 43.21100 61.59224 1.000 45.40525 76 LYS A N 1
ATOM 639 C CA . LYS A 1 82 ? 1.20704 43.45123 62.18622 1.000 40.47940 76 LYS A CA 1
ATOM 640 C C . LYS A 1 82 ? 2.32152 42.85801 61.33664 1.000 34.43284 76 LYS A C 1
ATOM 641 O O . LYS A 1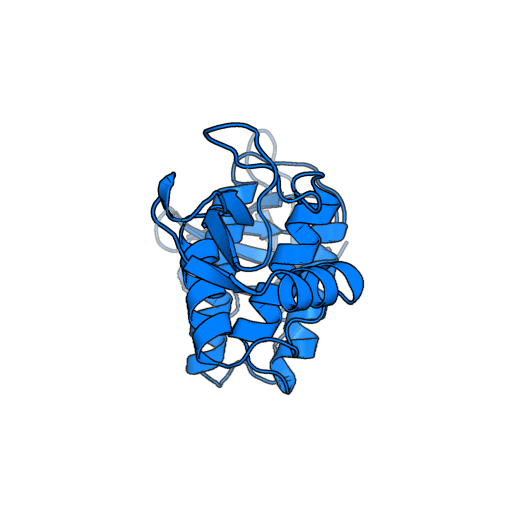 82 ? 3.38933 43.46412 61.19017 1.000 29.97442 76 LYS A O 1
ATOM 647 N N . MET A 1 83 ? 2.10307 41.65904 60.79315 1.000 32.04777 77 MET A N 1
ATOM 648 C CA . MET A 1 83 ? 3.13787 41.01544 59.99323 1.000 28.74038 77 MET A CA 1
ATOM 649 C C . MET A 1 83 ? 3.41195 41.79401 58.71498 1.000 33.65091 77 MET A C 1
ATOM 650 O O . MET A 1 83 ? 4.55705 41.83270 58.24503 1.000 28.04413 77 MET A O 1
ATOM 655 N N . LEU A 1 84 ? 2.37926 42.42652 58.14696 1.000 34.03676 78 LEU A N 1
ATOM 656 C CA . LEU A 1 84 ? 2.57699 43.29955 56.99327 1.000 34.22359 78 LEU A CA 1
ATOM 657 C C . LEU A 1 84 ? 3.54374 44.43138 57.31559 1.000 26.71096 78 LEU A C 1
ATOM 658 O O . LEU A 1 84 ? 4.46799 44.70628 56.54392 1.000 27.70352 78 LEU A O 1
ATOM 663 N N . ILE A 1 85 ? 3.33626 45.11059 58.44877 1.000 26.83119 79 ILE A N 1
ATOM 664 C CA . ILE A 1 85 ? 4.21780 46.20873 58.83799 1.000 28.54264 79 ILE A CA 1
ATOM 665 C C . ILE A 1 85 ? 5.61971 45.68637 59.11546 1.000 24.79743 79 ILE A C 1
ATOM 666 O O . ILE A 1 85 ? 6.62001 46.30184 58.72715 1.000 23.26529 79 ILE A O 1
ATOM 671 N N . TRP A 1 86 ? 5.71497 44.54952 59.80547 1.000 23.09410 80 TRP A N 1
ATOM 672 C CA . TRP A 1 86 ? 7.01719 43.94820 60.07457 1.000 21.82384 80 TRP A CA 1
ATOM 673 C C . TRP A 1 86 ? 7.76281 43.66853 58.77526 1.000 22.04763 80 TRP A C 1
ATOM 674 O O . TRP A 1 86 ? 8.94658 44.00620 58.63142 1.000 18.19415 80 TRP A O 1
ATOM 685 N N . GLN A 1 87 ? 7.07806 43.06472 57.80127 1.000 22.22469 81 GLN A N 1
ATOM 686 C CA . GLN A 1 87 ? 7.75461 42.73243 56.55525 1.000 18.99751 81 GLN A CA 1
ATOM 687 C C . GLN A 1 87 ? 8.14108 43.98075 55.77285 1.000 22.36838 81 GLN A C 1
ATOM 688 O O . GLN A 1 87 ? 9.16713 43.97373 55.07937 1.000 20.89030 81 GLN A O 1
ATOM 694 N N . GLU A 1 88 ? 7.34824 45.05799 55.86982 1.000 19.38057 82 GLU A N 1
ATOM 695 C CA . GLU A 1 88 ? 7.75624 46.32521 55.26586 1.000 19.86790 82 GLU A CA 1
ATOM 696 C C . GLU A 1 88 ? 9.06875 46.81666 55.85975 1.000 20.77477 82 GLU A C 1
ATOM 697 O O . GLU A 1 88 ? 9.96623 47.26383 55.13250 1.000 19.57908 82 GLU A O 1
ATOM 703 N N . PHE A 1 89 ? 9.17811 46.78952 57.19316 1.000 16.30251 83 PHE A N 1
ATOM 704 C CA . PHE A 1 89 ? 10.39858 47.26348 57.83673 1.000 15.82729 83 PHE A CA 1
ATOM 705 C C . PHE A 1 89 ? 11.57942 46.37416 57.48129 1.000 20.83134 83 PHE A C 1
ATOM 706 O O . PHE A 1 89 ? 12.68105 46.86917 57.21045 1.000 16.86422 83 PHE A O 1
ATOM 714 N N . ILE A 1 90 ? 11.35716 45.05630 57.45884 1.000 18.67272 84 ILE A N 1
ATOM 715 C CA . ILE A 1 90 ? 12.42417 44.10621 57.15477 1.000 16.75126 84 ILE A CA 1
ATOM 716 C C . ILE A 1 90 ? 12.95677 44.34786 55.74836 1.000 14.72589 84 ILE A C 1
ATOM 717 O O . ILE A 1 90 ? 14.17054 44.28370 55.50028 1.000 17.88300 84 ILE A O 1
ATOM 722 N N . ARG A 1 91 ? 12.06115 44.62253 54.80375 1.000 15.73011 85 ARG A N 1
ATOM 723 C CA . ARG A 1 91 ? 12.49662 44.89591 53.43879 1.000 19.86166 85 ARG A CA 1
ATOM 724 C C . ARG A 1 91 ? 13.30455 46.18606 53.38177 1.000 20.14728 85 ARG A C 1
ATOM 725 O O . ARG A 1 91 ? 14.31476 46.25693 52.67359 1.000 18.30696 85 ARG A O 1
ATOM 733 N N . LEU A 1 92 ? 12.86180 47.22051 54.11036 1.000 18.73800 86 LEU A N 1
ATOM 734 C CA . LEU A 1 92 ? 13.63930 48.45612 54.19370 1.000 17.33303 86 LEU A CA 1
ATOM 735 C C . LEU A 1 92 ? 15.01207 48.19426 54.79649 1.000 17.23619 86 LEU A C 1
ATOM 736 O O . LEU A 1 92 ? 16.01945 48.74262 54.33394 1.000 17.99239 86 LEU A O 1
ATOM 741 N N . LEU A 1 93 ? 15.07186 47.35267 55.83091 1.000 15.57407 87 LEU A N 1
ATOM 742 C CA . LEU A 1 93 ? 16.34608 47.06668 56.47755 1.000 15.40956 87 LEU A CA 1
ATOM 743 C C . LEU A 1 93 ? 17.25908 46.25147 55.56547 1.000 19.22067 87 LEU A C 1
ATOM 744 O O . LEU A 1 93 ? 18.47556 46.47033 55.54748 1.000 17.65479 87 LEU A O 1
ATOM 749 N N . TYR A 1 94 ? 16.69811 45.28860 54.82653 1.000 17.08039 88 TYR A N 1
ATOM 750 C CA . TYR A 1 94 ? 17.49727 44.56161 53.84001 1.000 16.13043 88 TYR A CA 1
ATOM 751 C C . TYR A 1 94 ? 18.14757 45.51414 52.83840 1.000 17.29795 88 TYR A C 1
ATOM 752 O O . TYR A 1 94 ? 19.33569 45.38356 52.50695 1.000 20.13509 88 TYR A O 1
ATOM 761 N N . ARG A 1 95 ? 17.37482 46.46171 52.31372 1.000 17.98971 89 ARG A N 1
ATOM 762 C CA . ARG A 1 95 ? 17.92709 47.38104 51.32903 1.000 20.60872 89 ARG A CA 1
ATOM 763 C C . ARG A 1 95 ? 19.00908 48.25555 51.94832 1.000 17.92910 89 ARG A C 1
ATOM 764 O O . ARG A 1 95 ? 20.01781 48.57219 51.30131 1.000 20.18422 89 ARG A O 1
ATOM 772 N N . HIS A 1 96 ? 18.80205 48.65555 53.19481 1.000 15.75464 90 HIS A N 1
ATOM 773 C CA . HIS A 1 96 ? 19.77794 49.44309 53.94159 1.000 17.43194 90 HIS A CA 1
ATOM 774 C C . HIS A 1 96 ? 21.08862 48.67960 54.13647 1.000 21.21555 90 HIS A C 1
ATOM 775 O O . HIS A 1 96 ? 22.18195 49.24595 53.97528 1.000 19.30874 90 HIS A O 1
ATOM 782 N N . LEU A 1 97 ? 20.99885 47.39563 54.48553 1.000 17.04970 91 LEU A N 1
ATOM 783 C CA . LEU A 1 97 ? 22.15468 46.57575 54.82531 1.000 17.95378 91 LEU A CA 1
ATOM 784 C C . LEU A 1 97 ? 22.66849 45.73136 53.66512 1.000 20.03593 91 LEU A C 1
ATOM 785 O O . LEU A 1 97 ? 23.58233 44.92343 53.86704 1.000 19.60502 91 LEU A O 1
ATOM 790 N N . LYS A 1 98 ? 22.13309 45.91333 52.45263 1.000 27.18040 92 LYS A N 1
ATOM 791 C CA . LYS A 1 98 ? 22.33851 44.91659 51.39695 1.000 26.60091 92 LYS A CA 1
ATOM 792 C C . LYS A 1 98 ? 23.81578 44.66188 51.09930 1.000 31.38400 92 LYS A C 1
ATOM 793 O O . LYS A 1 98 ? 24.18865 43.53435 50.75761 1.000 33.31599 92 LYS A O 1
ATOM 799 N N . ASP A 1 99 ? 24.67995 45.66400 51.24416 1.000 28.28629 93 ASP A N 1
ATOM 800 C CA . ASP A 1 99 ? 26.07287 45.48659 50.85797 1.000 39.96733 93 ASP A CA 1
ATOM 801 C C . ASP A 1 99 ? 26.99104 45.24063 52.04957 1.000 41.71830 93 ASP A C 1
ATOM 802 O O . ASP A 1 99 ? 28.21198 45.37576 51.91835 1.000 47.41495 93 ASP A O 1
ATOM 807 N N . VAL A 1 100 ? 26.42972 44.86550 53.20015 1.000 26.13186 94 VAL A N 1
ATOM 808 C CA . VAL A 1 100 ? 27.17164 44.71955 54.44771 1.000 26.09457 94 VAL A CA 1
ATOM 809 C C . VAL A 1 100 ? 27.46661 43.24550 54.68989 1.000 28.53318 94 VAL A C 1
ATOM 810 O O . VAL A 1 100 ? 26.68190 42.36258 54.32108 1.000 33.73135 94 VAL A O 1
ATOM 814 N N . GLU A 1 101 ? 28.61889 42.96332 55.30984 1.000 27.82120 95 GLU A N 1
ATOM 815 C CA . GLU A 1 101 ? 28.93097 41.60899 55.74622 1.000 28.01268 95 GLU A CA 1
ATOM 816 C C . GLU A 1 101 ? 28.96348 41.61930 57.26398 1.000 32.03632 95 GLU A C 1
ATOM 817 O O . GLU A 1 101 ? 27.90746 41.45181 57.90534 1.000 27.06468 95 GLU A O 1
ATOM 823 N N . GLU A 1 102 ? 30.12020 41.82029 57.89556 1.000 30.31759 96 GLU A N 1
ATOM 824 C CA . GLU A 1 102 ? 30.14766 41.95074 59.34722 1.000 30.24472 96 GLU A CA 1
ATOM 825 C C . GLU A 1 102 ? 29.40208 43.20598 59.78726 1.000 27.06499 96 GLU A C 1
ATOM 826 O O . GLU A 1 102 ? 29.48286 44.26274 59.15058 1.000 25.39739 96 GLU A O 1
ATOM 832 N N . LEU A 1 103 ? 28.66145 43.08854 60.88709 1.000 24.89881 97 LEU A N 1
ATOM 833 C CA . LEU A 1 103 ? 28.04562 44.26346 61.48279 1.000 26.60017 97 LEU A CA 1
ATOM 834 C C . LEU A 1 103 ? 27.91312 44.07393 62.98477 1.000 25.72004 97 LEU A C 1
ATOM 835 O O . LEU A 1 103 ? 28.13300 42.98690 63.52962 1.000 25.35072 97 LEU A O 1
ATOM 840 N N . ASP A 1 104 ? 27.58332 45.17569 63.64494 1.000 23.13907 98 ASP A N 1
ATOM 841 C CA . ASP A 1 104 ? 27.42054 45.20613 65.08446 1.000 24.59954 98 ASP A CA 1
ATOM 842 C C . ASP A 1 104 ? 26.19185 44.40408 65.49598 1.000 23.03298 98 ASP A C 1
ATOM 843 O O . ASP A 1 104 ? 25.19503 44.33398 64.77267 1.000 21.42148 98 ASP A O 1
ATOM 848 N N . SER A 1 105 ? 26.26737 43.79485 66.68278 1.000 25.02801 99 SER A N 1
ATOM 849 C CA . SER A 1 105 ? 25.11613 43.06257 67.20392 1.000 20.46780 99 SER A CA 1
ATOM 850 C C . SER A 1 105 ? 23.90787 43.96229 67.43837 1.000 24.01244 99 SER A C 1
ATOM 851 O O . SER A 1 105 ? 22.80248 43.44094 67.64379 1.000 21.21328 99 SER A O 1
ATOM 854 N N . PHE A 1 106 ? 24.10059 45.28868 67.40989 1.000 25.42531 100 PHE A N 1
ATOM 855 C CA . PHE A 1 106 ? 22.99777 46.24144 67.53822 1.000 23.14654 100 PHE A CA 1
ATOM 856 C C . PHE A 1 106 ? 21.78877 45.85241 66.68763 1.000 22.31129 100 PHE A C 1
ATOM 857 O O . PHE A 1 106 ? 20.64628 45.88608 67.16371 1.000 21.33571 100 PHE A O 1
ATOM 865 N N . TYR A 1 107 ? 22.01356 45.49353 65.41813 1.000 18.84603 101 TYR A N 1
ATOM 866 C CA . TYR A 1 107 ? 20.88853 45.30825 64.50427 1.000 19.55242 101 TYR A CA 1
ATOM 867 C C . TYR A 1 107 ? 20.05594 44.08540 64.87461 1.000 20.77050 101 TYR A C 1
ATOM 868 O O . TYR A 1 107 ? 18.82287 44.16468 64.94447 1.000 17.55123 101 TYR A O 1
ATOM 877 N N . PHE A 1 108 ? 20.71063 42.94205 65.09399 1.000 20.74633 102 PHE A N 1
ATOM 878 C CA . PHE A 1 108 ? 19.99112 41.75113 65.54586 1.000 17.87981 102 PHE A CA 1
ATOM 879 C C . PHE A 1 108 ? 19.26247 42.01971 66.85726 1.000 19.62458 102 PHE A C 1
ATOM 880 O O . PHE A 1 108 ? 18.08240 41.68097 67.00913 1.000 20.48033 102 PHE A O 1
ATOM 888 N N . ASP A 1 109 ? 19.95738 42.61489 67.83021 1.000 22.94733 103 ASP A N 1
ATOM 889 C CA . ASP A 1 109 ? 19.32296 42.86937 69.12029 1.000 21.58619 103 ASP A CA 1
ATOM 890 C C . ASP A 1 109 ? 18.15907 43.84431 68.99191 1.000 23.58477 103 ASP A C 1
ATOM 891 O O . ASP A 1 109 ? 17.16864 43.73044 69.72197 1.000 20.46845 103 ASP A O 1
ATOM 896 N N . LEU A 1 110 ? 18.24963 44.79504 68.06372 1.000 19.49037 104 LEU A N 1
ATOM 897 C CA . LEU A 1 110 ? 17.14038 45.71663 67.84019 1.000 22.67684 104 LEU A CA 1
ATOM 898 C C . LEU A 1 110 ? 15.90588 44.97972 67.33916 1.000 20.28448 104 LEU A C 1
ATOM 899 O O . LEU A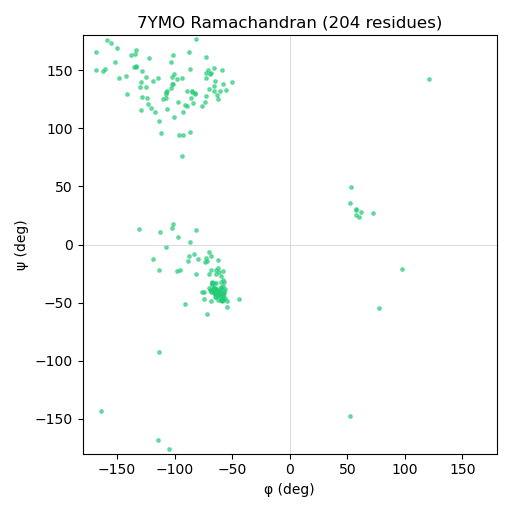 1 110 ? 14.78864 45.21581 67.81782 1.000 20.00235 104 LEU A O 1
ATOM 904 N N . LEU A 1 111 ? 16.08830 44.07846 66.37390 1.000 18.10178 105 LEU A N 1
ATOM 905 C CA . LEU A 1 111 ? 14.95647 43.32404 65.84611 1.000 17.50288 105 LEU A CA 1
ATOM 906 C C . LEU A 1 111 ? 14.33334 42.44077 66.91824 1.000 20.09875 105 LEU A C 1
ATOM 907 O O . LEU A 1 111 ? 13.10423 42.31892 66.99660 1.000 19.53310 105 LEU A O 1
ATOM 912 N N . ASP A 1 112 ? 15.17044 41.81941 67.75409 1.000 20.05162 106 ASP A N 1
ATOM 913 C CA . ASP A 1 112 ? 14.67055 41.01731 68.87034 1.000 20.30515 106 ASP A CA 1
ATOM 914 C C . ASP A 1 112 ? 13.78818 41.84218 69.79348 1.000 21.03846 106 ASP A C 1
ATOM 915 O O . ASP A 1 112 ? 12.74045 41.37021 70.25853 1.000 26.04182 106 ASP A O 1
ATOM 920 N N . GLU A 1 113 ? 14.20085 43.07657 70.08375 1.000 22.55291 107 GLU A N 1
ATOM 921 C CA . GLU A 1 113 ? 13.39044 43.92147 70.95015 1.000 26.95045 107 GLU A CA 1
ATOM 922 C C . GLU A 1 113 ? 12.10827 44.34868 70.25095 1.000 26.73813 107 GLU A C 1
ATOM 923 O O . GLU A 1 113 ? 11.05255 44.41090 70.88975 1.000 25.22997 107 GLU A O 1
ATOM 929 N N . CYS A 1 114 ? 12.17136 44.62532 68.93767 1.000 20.67360 108 CYS A N 1
ATOM 930 C CA . CYS A 1 114 ? 10.95888 44.96149 68.19499 1.000 22.10826 108 CYS A CA 1
ATOM 931 C C . CYS A 1 114 ? 9.93872 43.83574 68.27836 1.000 22.02560 108 CYS A C 1
ATOM 932 O O . CYS A 1 114 ? 8.74652 44.07744 68.49423 1.000 25.27659 108 CYS A O 1
ATOM 935 N N . VAL A 1 115 ? 10.38961 42.59615 68.06918 1.000 18.68710 109 VAL A N 1
ATOM 936 C CA . VAL A 1 115 ? 9.48481 41.44834 68.12218 1.000 21.05046 109 VAL A CA 1
ATOM 937 C C . VAL A 1 115 ? 8.77413 41.38886 69.46513 1.000 26.34672 109 VAL A C 1
ATOM 938 O O . VAL A 1 115 ? 7.57558 41.08509 69.54347 1.000 28.13508 109 VAL A O 1
ATOM 942 N N . LYS A 1 116 ? 9.50532 41.64679 70.54689 1.000 25.21435 110 LYS A N 1
ATOM 943 C CA . LYS A 1 116 ? 8.88268 41.63145 71.86381 1.000 31.11261 110 LYS A CA 1
ATOM 944 C C . LYS A 1 116 ? 7.84626 42.73705 71.98698 1.000 30.52906 110 LYS A C 1
ATOM 945 O O . LYS A 1 116 ? 6.72977 42.50342 72.46618 1.000 29.80002 110 LYS A O 1
ATOM 951 N N . ARG A 1 117 ? 8.19316 43.94479 71.53344 1.000 26.91639 111 ARG A N 1
ATOM 952 C CA . ARG A 1 117 ? 7.28120 45.07699 71.65686 1.000 30.91602 111 ARG A CA 1
ATOM 953 C C . ARG A 1 117 ? 6.07337 44.93698 70.73864 1.000 32.86333 111 ARG A C 1
ATOM 954 O O . ARG A 1 117 ? 5.00985 45.49546 71.03101 1.000 30.82107 111 ARG A O 1
ATOM 962 N N . PHE A 1 118 ? 6.20882 44.18984 69.63858 1.000 27.93871 112 PHE A N 1
ATOM 963 C CA . PHE A 1 118 ? 5.08371 43.98113 68.73215 1.000 26.56863 112 PHE A CA 1
ATOM 964 C C . PHE A 1 118 ? 3.91680 43.24979 69.39068 1.000 30.15899 112 PHE A C 1
ATOM 965 O O . PHE A 1 118 ? 2.78936 43.32846 68.88534 1.000 31.57490 112 PHE A O 1
ATOM 973 N N . GLU A 1 119 ? 4.15279 42.53311 70.49421 1.000 31.71350 113 GLU A N 1
ATOM 974 C CA . GLU A 1 119 ? 3.06442 41.79398 71.13637 1.000 33.61452 113 GLU A CA 1
ATOM 975 C C . GLU A 1 119 ? 1.93615 42.72606 71.57087 1.000 37.04727 113 GLU A C 1
ATOM 976 O O . GLU A 1 119 ? 0.75607 42.46788 71.30050 1.000 36.51685 113 GLU A O 1
ATOM 982 N N . LYS A 1 120 ? 2.27810 43.82293 72.23455 1.000 34.13189 114 LYS A N 1
ATOM 983 C CA . LYS A 1 120 ? 1.27251 44.68651 72.82502 1.000 37.11865 114 LYS A CA 1
ATOM 984 C C . LYS A 1 120 ? 1.24901 46.11465 72.28935 1.000 36.51463 114 LYS A C 1
ATOM 985 O O . LYS A 1 120 ? 0.27959 46.83054 72.56060 1.000 39.13136 114 LYS A O 1
ATOM 991 N N . GLN A 1 121 ? 2.25411 46.55304 71.53705 1.000 31.69230 115 GLN A N 1
ATOM 992 C CA . GLN A 1 121 ? 2.30323 47.93188 71.05939 1.000 30.35707 115 GLN A CA 1
ATOM 993 C C . GLN A 1 121 ? 1.87452 48.03327 69.59545 1.000 32.10389 115 GLN A C 1
ATOM 994 O O . GLN A 1 121 ? 1.83884 47.04255 68.85963 1.000 30.72612 115 GLN A O 1
ATOM 1000 N N . ASN A 1 122 ? 1.54575 49.25996 69.18608 1.000 30.34244 116 ASN A N 1
ATOM 1001 C CA . ASN A 1 122 ? 1.26402 49.56651 67.78445 1.000 29.97940 116 ASN A CA 1
ATOM 1002 C C . ASN A 1 122 ? 2.50481 49.29854 66.93738 1.000 29.60393 116 ASN A C 1
ATOM 1003 O O . ASN A 1 122 ? 3.57619 49.84721 67.23262 1.000 26.45315 116 ASN A O 1
ATOM 1008 N N . PRO A 1 123 ? 2.40998 48.48046 65.87773 1.000 27.33190 117 PRO A N 1
ATOM 1009 C CA . PRO A 1 123 ? 3.62238 48.16720 65.09485 1.000 24.89802 117 PRO A CA 1
ATOM 1010 C C . PRO A 1 123 ? 4.29182 49.38386 64.47592 1.000 21.46729 117 PRO A C 1
ATOM 1011 O O . PRO A 1 123 ? 5.52588 49.43962 64.41434 1.000 20.29706 117 PRO A O 1
ATOM 1015 N N . LYS A 1 124 ? 3.52001 50.36132 64.00097 1.000 22.48071 118 LYS A N 1
ATOM 1016 C CA . LYS A 1 124 ? 4.15935 51.54832 63.43711 1.000 21.56044 118 LYS A CA 1
ATOM 1017 C C . LYS A 1 124 ? 4.90877 52.32959 64.50592 1.000 22.18711 118 LYS A C 1
ATOM 1018 O O . LYS A 1 124 ? 5.99197 52.85551 64.24105 1.000 22.02746 118 LYS A O 1
ATOM 1024 N N . ARG A 1 125 ? 4.35778 52.40677 65.72234 1.000 19.16707 119 ARG A N 1
ATOM 1025 C CA . ARG A 1 125 ? 5.08258 53.07215 66.80083 1.000 21.87398 119 ARG A CA 1
ATOM 1026 C C . ARG A 1 125 ? 6.38572 52.34764 67.12318 1.000 22.82992 119 ARG A C 1
ATOM 1027 O O . ARG A 1 125 ? 7.41727 52.98410 67.36037 1.000 20.49174 119 ARG A O 1
ATOM 1035 N N . VAL A 1 126 ? 6.36319 51.01802 67.14041 1.000 22.26412 120 VAL A N 1
ATOM 1036 C CA . VAL A 1 126 ? 7.59154 50.27960 67.42524 1.000 21.76940 120 VAL A CA 1
ATOM 1037 C C . VAL A 1 126 ? 8.64609 50.56946 66.36367 1.000 20.35472 120 VAL A C 1
ATOM 1038 O O . VAL A 1 126 ? 9.82213 50.78166 66.67714 1.000 18.87789 120 VAL A O 1
ATOM 1042 N N . ILE A 1 127 ? 8.24093 50.60715 65.09174 1.000 17.49922 121 ILE A N 1
ATOM 1043 C CA . ILE A 1 127 ? 9.20263 50.83655 64.01701 1.000 15.69161 121 ILE A CA 1
ATOM 1044 C C . ILE A 1 127 ? 9.74163 52.26370 64.06747 1.000 16.18404 121 ILE A C 1
ATOM 1045 O O . ILE A 1 127 ? 10.92911 52.50942 63.79846 1.000 16.61866 121 ILE A O 1
ATOM 1050 N N . VAL A 1 128 ? 8.87814 53.22877 64.37718 1.000 17.40471 122 VAL A N 1
ATOM 1051 C CA . VAL A 1 128 ? 9.33665 54.61135 64.51784 1.000 16.85056 122 VAL A CA 1
ATOM 1052 C C . VAL A 1 128 ? 10.38789 54.70827 65.62178 1.000 18.19404 122 VAL A C 1
ATOM 1053 O O . VAL A 1 128 ? 11.45901 55.29647 65.43279 1.000 16.74063 122 VAL A O 1
ATOM 1057 N N . ASP A 1 129 ? 10.10727 54.11331 66.78468 1.000 17.16806 123 ASP A N 1
ATOM 1058 C CA . ASP A 1 129 ? 11.10612 54.09526 67.86031 1.000 19.04702 123 ASP A CA 1
ATOM 1059 C C . ASP A 1 129 ? 12.39282 53.40851 67.40777 1.000 19.52031 123 ASP A C 1
ATOM 1060 O O . ASP A 1 129 ? 13.50115 53.89340 67.67712 1.000 16.14721 123 ASP A O 1
ATOM 1065 N N . ALA A 1 130 ? 12.26488 52.26809 66.73178 1.000 17.40380 124 ALA A N 1
ATOM 1066 C CA . ALA A 1 130 ? 13.44242 51.52403 66.29597 1.000 17.73633 124 ALA A CA 1
ATOM 1067 C C . ALA A 1 130 ? 14.28339 52.31972 65.29992 1.000 20.17282 124 ALA A C 1
ATOM 1068 O O . ALA A 1 130 ? 15.51925 52.24609 65.32056 1.000 16.08759 124 ALA A O 1
ATOM 1070 N N . TYR A 1 131 ? 13.63096 53.02327 64.37064 1.000 16.18762 125 TYR A N 1
ATOM 1071 C CA . TYR A 1 131 ? 14.37548 53.82180 63.39729 1.000 17.39390 125 TYR A CA 1
ATOM 1072 C C . TYR A 1 131 ? 15.15880 54.94070 64.07541 1.000 18.31739 125 TYR A C 1
ATOM 1073 O O . TYR A 1 131 ? 16.29613 55.24696 63.68176 1.000 15.84493 125 TYR A O 1
ATOM 1082 N N . LEU A 1 132 ? 14.57725 55.55723 65.10576 1.000 17.70559 126 LEU A N 1
ATOM 1083 C CA . LEU A 1 132 ? 15.31806 56.57269 65.84648 1.000 16.07313 126 LEU A CA 1
ATOM 1084 C C . LEU A 1 132 ? 16.60103 55.99081 66.41508 1.000 19.70875 126 LEU A C 1
ATOM 1085 O O . LEU A 1 132 ? 17.65783 56.62134 66.34818 1.000 19.27759 126 LEU A O 1
ATOM 1090 N N . LYS A 1 133 ? 16.52958 54.76872 66.95780 1.000 22.10217 127 LYS A N 1
ATOM 1091 C CA . LYS A 1 133 ? 17.73173 54.12797 67.47247 1.000 17.31811 127 LYS A CA 1
ATOM 1092 C C . LYS A 1 133 ? 18.74619 53.84085 66.36414 1.000 15.01455 127 LYS A C 1
ATOM 1093 O O . LYS A 1 133 ? 19.95719 53.96848 66.58879 1.000 20.11036 127 LYS A O 1
ATOM 1099 N N . ILE A 1 134 ? 18.28393 53.41902 65.17669 1.000 14.50005 128 ILE A N 1
ATOM 1100 C CA . ILE A 1 134 ? 19.19509 53.20129 64.05169 1.000 19.74563 128 ILE A CA 1
ATOM 1101 C C . ILE A 1 134 ? 19.93728 54.48546 63.69988 1.000 21.84470 128 ILE A C 1
ATOM 1102 O O . ILE A 1 134 ? 21.16070 54.48569 63.50830 1.000 19.21983 128 ILE A O 1
ATOM 1107 N N . LEU A 1 135 ? 19.20351 55.58951 63.56204 1.000 21.09116 129 LEU A N 1
ATOM 1108 C CA . LEU A 1 135 ? 19.84960 56.85836 63.22678 1.000 20.59500 129 LEU A CA 1
ATOM 1109 C C . LEU A 1 135 ? 20.89718 57.23069 64.26412 1.000 18.09124 129 LEU A C 1
ATOM 1110 O O . LEU A 1 135 ? 22.00496 57.66522 63.92037 1.000 21.95760 129 LEU A O 1
ATOM 1115 N N . GLU A 1 136 ? 20.56559 57.07436 65.54560 1.000 19.98773 130 GLU A N 1
ATOM 1116 C CA . GLU A 1 136 ? 21.51771 57.46270 66.58006 1.000 23.75420 130 GLU A CA 1
ATOM 1117 C C . GLU A 1 136 ? 22.72594 56.53483 66.58130 1.000 26.31075 130 GLU A C 1
ATOM 1118 O O . GLU A 1 136 ? 23.86695 56.99088 66.71476 1.000 24.98833 130 GLU A O 1
ATOM 1124 N N . PHE A 1 137 ? 22.49871 55.23378 66.40112 1.000 22.92702 131 PHE A N 1
ATOM 1125 C CA . PHE A 1 137 ? 23.61197 54.29180 66.39085 1.000 24.49735 131 PHE A CA 1
ATOM 1126 C C . PHE A 1 137 ? 24.56947 54.58117 65.24224 1.000 24.64721 131 PHE A C 1
ATOM 1127 O O . PHE A 1 137 ? 25.79356 54.46765 65.39238 1.000 26.45513 131 PHE A O 1
ATOM 1135 N N . GLU A 1 138 ? 24.03097 54.95003 64.08740 1.000 19.35998 132 GLU A N 1
ATOM 1136 C CA . GLU A 1 138 ? 24.84049 55.22155 62.90748 1.000 23.00601 132 GLU A CA 1
ATOM 1137 C C . GLU A 1 138 ? 25.34725 56.65526 62.84501 1.000 26.64864 132 GLU A C 1
ATOM 1138 O O . GLU A 1 138 ? 26.02564 57.01565 61.87098 1.000 26.18951 132 GLU A O 1
ATOM 1144 N N . GLY A 1 139 ? 25.04665 57.47725 63.85060 1.000 25.48604 133 GLY A N 1
ATOM 1145 C CA . GLY A 1 139 ? 25.54355 58.84080 63.85989 1.000 24.38227 133 GLY A CA 1
ATOM 1146 C C . GLY A 1 139 ? 24.87542 59.74882 62.85055 1.000 23.53168 133 GLY A C 1
ATOM 1147 O O . GLY A 1 139 ? 25.4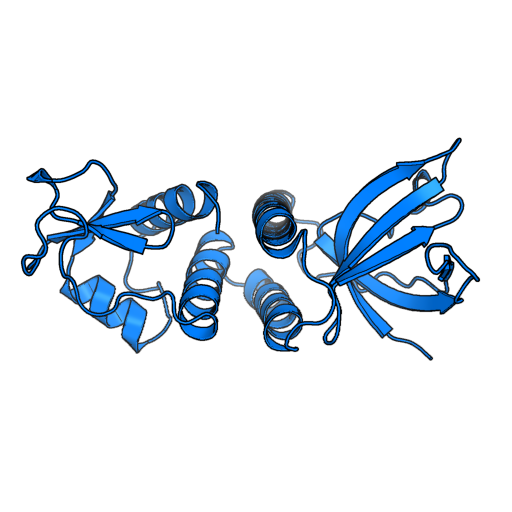8213 60.73839 62.41140 1.000 26.24702 133 GLY A O 1
ATOM 1148 N N . ARG A 1 140 ? 23.63304 59.44554 62.48527 1.000 23.29399 134 ARG A N 1
ATOM 1149 C CA . ARG A 1 140 ? 22.87885 60.16615 61.46488 1.000 28.32646 134 ARG A CA 1
ATOM 1150 C C . ARG A 1 140 ? 21.68979 60.92539 62.04047 1.000 28.07860 134 ARG A C 1
ATOM 1151 O O . ARG A 1 140 ? 20.83725 61.39300 61.27891 1.000 29.14728 134 ARG A O 1
ATOM 1159 N N . LEU A 1 141 ? 21.59308 61.04836 63.35987 1.000 24.59371 135 LEU A N 1
ATOM 1160 C CA . LEU A 1 141 ? 20.46349 61.73657 63.96780 1.000 24.13299 135 LEU A CA 1
ATOM 1161 C C . LEU A 1 141 ? 20.81078 63.20643 64.14384 1.000 27.60667 135 LEU A C 1
ATOM 1162 O O . LEU A 1 141 ? 21.76518 63.53937 64.85272 1.000 29.34657 135 LEU A O 1
ATOM 1167 N N . HIS A 1 142 ? 20.02985 64.08210 63.51208 1.000 25.62691 136 HIS A N 1
ATOM 1168 C CA . HIS A 1 142 ? 20.22099 65.52767 63.63192 1.000 30.72407 136 HIS A CA 1
ATOM 1169 C C . HIS A 1 142 ? 19.33519 66.03882 64.75936 1.000 31.82140 136 HIS A C 1
ATOM 1170 O O . HIS A 1 142 ? 18.15862 66.34735 64.56646 1.000 32.34049 136 HIS A O 1
ATOM 1177 N N . LYS A 1 143 ? 19.91721 66.13034 65.95456 1.000 28.47031 137 LYS A N 1
ATOM 1178 C CA . LYS A 1 143 ? 19.19851 66.64815 67.11460 1.000 37.04617 137 LYS A CA 1
ATOM 1179 C C . LYS A 1 143 ? 19.18176 68.16966 67.14591 1.000 40.70709 137 LYS A C 1
ATOM 1180 O O . LYS A 1 143 ? 18.29683 68.76247 67.77421 1.000 44.33286 137 LYS A O 1
ATOM 1186 N N . ASP A 1 144 ? 20.16249 68.81074 66.51828 1.000 38.48347 138 ASP A N 1
ATOM 1187 C CA . ASP A 1 144 ? 20.10687 70.24649 66.28479 1.000 38.61950 138 ASP A CA 1
ATOM 1188 C C . ASP A 1 144 ? 19.27531 70.50525 65.03924 1.000 40.16543 138 ASP A C 1
ATOM 1189 O O . ASP A 1 144 ? 19.50908 69.89481 63.98978 1.000 44.36909 138 ASP A O 1
ATOM 1194 N N . PHE A 1 145 ? 18.31133 71.41174 65.14945 1.000 33.30832 139 PHE A N 1
ATOM 1195 C CA . PHE A 1 145 ? 17.40029 71.70056 64.04364 1.000 35.10792 139 PHE A CA 1
ATOM 1196 C C . PHE A 1 145 ? 17.94763 72.87352 63.23665 1.000 31.23023 139 PHE A C 1
ATOM 1197 O O . PHE A 1 145 ? 17.49080 74.01181 63.33541 1.000 37.75881 139 PHE A O 1
ATOM 1205 N N . PHE A 1 146 ? 18.96930 72.57895 62.44061 1.000 32.85767 140 PHE A N 1
ATOM 1206 C CA . PHE A 1 146 ? 19.47846 73.50537 61.44073 1.000 31.34015 140 PHE A CA 1
ATOM 1207 C C . PHE A 1 146 ? 19.06053 73.00995 60.06343 1.000 28.12779 140 PHE A C 1
ATOM 1208 O O . PHE A 1 146 ? 19.23020 71.82621 59.74716 1.000 27.41309 140 PHE A O 1
ATOM 1216 N N . CYS A 1 147 ? 18.52347 73.91776 59.24653 1.000 28.58814 141 CYS A N 1
ATOM 1217 C CA . CYS A 1 147 ? 17.94381 73.52493 57.96300 1.000 27.09575 141 CYS A CA 1
ATOM 1218 C C . CYS A 1 147 ? 19.01597 72.99704 57.02016 1.000 28.26463 141 CYS A C 1
ATOM 1219 O O . CYS A 1 147 ? 20.07414 73.60649 56.85290 1.000 29.49360 141 CYS A O 1
ATOM 1222 N N . PHE A 1 148 ? 18.73550 71.84947 56.39876 1.000 30.96388 142 PHE A N 1
ATOM 1223 C CA . PHE A 1 148 ? 19.65542 71.28795 55.41475 1.000 29.73712 142 PHE A CA 1
ATOM 1224 C C . PHE A 1 148 ? 19.87991 72.23232 54.24385 1.000 32.10504 142 PHE A C 1
ATOM 1225 O O . PHE A 1 148 ? 20.93800 72.18498 53.60663 1.000 40.89226 142 PHE A O 1
ATOM 1233 N N . ALA A 1 149 ? 18.90171 73.08888 53.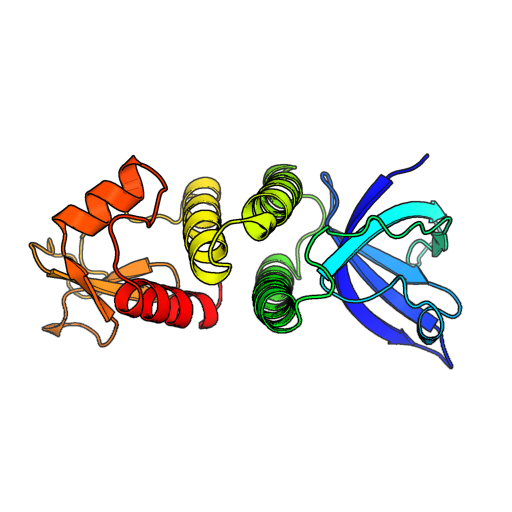93879 1.000 33.06139 143 ALA A N 1
ATOM 1234 C CA . ALA A 1 149 ? 18.92452 73.91554 52.73730 1.000 30.42451 143 ALA A CA 1
ATOM 1235 C C . ALA A 1 149 ? 19.57144 75.27785 52.96256 1.000 35.32304 143 ALA A C 1
ATOM 1236 O O . ALA A 1 149 ? 20.45145 75.67621 52.19603 1.000 40.06498 143 ALA A O 1
ATOM 1238 N N . CYS A 1 150 ? 19.13751 76.01169 53.98783 1.000 32.70108 144 CYS A N 1
ATOM 1239 C CA . CYS A 1 150 ? 19.61481 77.37446 54.21923 1.000 35.11000 144 CYS A CA 1
ATOM 1240 C C . CYS A 1 150 ? 20.55111 77.49076 55.41657 1.000 35.98721 144 CYS A C 1
ATOM 1241 O O . CYS A 1 150 ? 21.02434 78.60253 55.71578 1.000 38.25990 144 CYS A O 1
ATOM 1244 N N . ASP A 1 151 ? 20.79855 76.38678 56.12242 1.000 39.11546 145 ASP A N 1
ATOM 1245 C CA . ASP A 1 151 ? 21.70395 76.28685 57.27029 1.000 48.49195 145 ASP A CA 1
ATOM 1246 C C . ASP A 1 151 ? 21.31455 77.20258 58.42884 1.000 50.63190 145 ASP A C 1
ATOM 1247 O O . ASP A 1 151 ? 22.15726 77.54154 59.26355 1.000 56.92495 145 ASP A O 1
ATOM 1252 N N . GLU A 1 152 ? 20.05634 77.60143 58.52665 1.000 44.32828 146 GLU A N 1
ATOM 1253 C CA . GLU A 1 152 ? 19.62162 78.43155 59.63769 1.000 43.18618 146 GLU A CA 1
ATOM 1254 C C . GLU A 1 152 ? 18.85176 77.60614 60.65806 1.000 43.09771 146 GLU A C 1
ATOM 1255 O O . GLU A 1 152 ? 18.28925 76.55886 60.34572 1.000 32.82301 146 GLU A O 1
ATOM 1261 N N . LYS A 1 153 ? 18.82825 78.10550 61.89052 1.000 41.96370 147 LYS A N 1
ATOM 1262 C CA . LYS A 1 153 ? 18.03961 77.47512 62.93967 1.000 40.06186 147 LYS A CA 1
ATOM 1263 C C . LYS A 1 153 ? 16.56887 77.41403 62.53716 1.000 32.87898 147 LYS A C 1
ATOM 1264 O O . LYS A 1 153 ? 16.02187 78.36162 61.96332 1.000 33.92672 147 LYS A O 1
ATOM 1270 N N . ILE A 1 154 ? 15.94138 76.27683 62.82847 1.000 32.32214 148 ILE A N 1
ATOM 1271 C CA . ILE A 1 154 ? 14.50859 76.05707 62.65946 1.000 29.64501 148 ILE A CA 1
ATOM 1272 C C . ILE A 1 154 ? 13.88826 76.02378 64.04778 1.000 33.25745 148 ILE A C 1
ATOM 1273 O O . ILE A 1 154 ? 14.36673 75.29159 64.92011 1.000 34.89438 148 ILE A O 1
ATOM 1278 N N . GLN A 1 155 ? 12.82857 76.80108 64.25748 1.000 33.19702 149 GLN A N 1
ATOM 1279 C CA . GLN A 1 155 ? 12.21673 76.88791 65.57484 1.000 36.69823 149 GLN A CA 1
ATOM 1280 C C . GLN A 1 155 ? 10.73481 76.55352 65.50236 1.000 34.08235 149 GLN A C 1
ATOM 1281 O O . GLN A 1 155 ? 10.06890 76.86123 64.51121 1.000 39.94018 149 GLN A O 1
ATOM 1287 N N . ASN A 1 156 ? 10.24401 75.88275 66.54912 1.000 33.48472 150 ASN A N 1
ATOM 1288 C CA . ASN A 1 156 ? 8.82123 75.73100 66.86042 1.000 29.11987 150 ASN A CA 1
ATOM 1289 C C . ASN A 1 156 ? 8.10713 74.69165 66.00483 1.000 33.74944 150 ASN A C 1
ATOM 1290 O O . ASN A 1 156 ? 7.46671 73.78473 66.54561 1.000 32.13265 150 ASN A O 1
ATOM 1295 N N . SER A 1 157 ? 8.18100 74.82208 64.68248 1.000 33.02424 151 SER A N 1
ATOM 1296 C CA . SER A 1 157 ? 7.64060 73.83059 63.75855 1.000 34.14747 151 SER A CA 1
ATOM 1297 C C . SER A 1 157 ? 8.77509 73.32193 62.88460 1.000 28.86296 151 SER A C 1
ATOM 1298 O O . SER A 1 157 ? 9.37215 74.09727 62.13023 1.000 26.36977 151 SER A O 1
ATOM 1301 N N . ILE A 1 158 ? 9.06331 72.02420 62.97836 1.000 25.63280 152 ILE A N 1
ATOM 1302 C CA . ILE A 1 158 ? 10.19432 71.41195 62.29071 1.000 21.17515 152 ILE A CA 1
ATOM 1303 C C . ILE A 1 158 ? 9.66065 70.56698 61.14169 1.000 26.04782 152 ILE A C 1
ATOM 1304 O O . ILE A 1 158 ? 8.82438 69.68104 61.35119 1.000 24.58943 152 ILE A O 1
ATOM 1309 N N . THR A 1 159 ? 10.15980 70.81210 59.93735 1.000 19.00280 153 THR A N 1
ATOM 1310 C CA . THR A 1 159 ? 9.85887 69.92437 58.81465 1.000 18.48786 153 THR A CA 1
ATOM 1311 C C . THR A 1 159 ? 10.90774 68.81966 58.75630 1.000 19.25489 153 THR A C 1
ATOM 1312 O O . THR A 1 159 ? 12.10955 69.08970 58.86146 1.000 21.57399 153 THR A O 1
ATOM 1316 N N . LEU A 1 160 ? 10.45262 67.57339 58.63172 1.000 19.07296 154 LEU A N 1
ATOM 1317 C CA . LEU A 1 160 ? 11.33999 66.42627 58.52373 1.000 17.55042 154 LEU A CA 1
ATOM 1318 C C . LEU A 1 160 ? 11.19219 65.78070 57.15428 1.000 18.90045 154 LEU A C 1
ATOM 1319 O O . LEU A 1 160 ? 10.08685 65.68215 56.61839 1.000 18.92314 154 LEU A O 1
ATOM 1324 N N . LEU A 1 161 ? 12.31242 65.31580 56.62698 1.000 17.74774 155 LEU A N 1
ATOM 1325 C CA . LEU A 1 161 ? 12.42611 6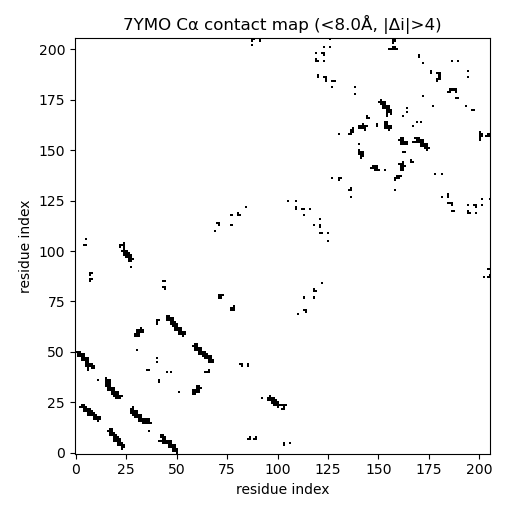4.60661 55.36662 1.000 15.97894 155 LEU A CA 1
ATOM 1326 C C . LEU A 1 161 ? 12.87462 63.18276 55.64712 1.000 17.43194 155 LEU A C 1
ATOM 1327 O O . LEU A 1 161 ? 12.90329 62.73994 56.80227 1.000 18.50443 155 LEU A O 1
ATOM 1332 N N . ARG A 1 162 ? 13.25412 62.47275 54.58053 1.000 17.43149 156 ARG A N 1
ATOM 1333 C CA . ARG A 1 162 ? 13.87482 61.16347 54.73788 1.000 16.98170 156 ARG A CA 1
ATOM 1334 C C . ARG A 1 162 ? 15.02736 61.23241 55.73419 1.000 17.91176 156 ARG A C 1
ATOM 1335 O O . ARG A 1 162 ? 15.78101 62.21437 55.77201 1.000 17.77153 156 ARG A O 1
ATOM 1343 N N . ALA A 1 163 ? 15.12816 60.19110 56.57268 1.000 18.70441 157 ALA A N 1
ATOM 1344 C CA . ALA A 1 163 ? 16.15173 60.07259 57.62034 1.000 15.06825 157 ALA A CA 1
ATOM 1345 C C . ALA A 1 163 ? 16.04249 61.19961 58.65066 1.000 14.84945 157 ALA A C 1
ATOM 1346 O O . ALA A 1 163 ? 17.03319 61.56330 59.29089 1.000 18.32236 157 ALA A O 1
ATOM 1348 N N . PHE A 1 164 ? 14.82687 61.71422 58.82656 1.000 16.01619 158 PHE A N 1
ATOM 1349 C CA . PHE A 1 164 ? 14.51856 62.78727 59.78334 1.000 17.03471 158 PHE A CA 1
ATOM 1350 C C . PHE A 1 164 ? 15.44977 63.97977 59.58847 1.000 18.99737 158 PHE A C 1
ATOM 1351 O O . PHE A 1 164 ? 15.88610 64.62364 60.54785 1.000 21.70611 158 PHE A O 1
ATOM 1359 N N . LEU A 1 165 ? 15.80250 64.24622 58.33768 1.000 17.12243 159 LEU A N 1
ATOM 1360 C CA . LEU A 1 165 ? 16.62619 65.40872 58.04131 1.000 17.00729 159 LEU A CA 1
ATOM 1361 C C . LEU A 1 165 ? 15.77013 66.65693 58.20841 1.000 19.98466 159 LEU A C 1
ATOM 1362 O O . LEU A 1 165 ? 14.66316 66.71482 57.66068 1.000 20.43713 159 LEU A O 1
ATOM 1367 N N . PRO A 1 166 ? 16.21456 67.65008 58.97915 1.000 20.56571 160 PRO A N 1
ATOM 1368 C CA . PRO A 1 166 ? 15.35554 68.80360 59.27344 1.000 19.89568 160 PRO A CA 1
ATOM 1369 C C . PRO A 1 166 ? 15.43000 69.91022 58.23015 1.000 26.89891 160 PRO A C 1
ATOM 1370 O O . PRO A 1 166 ? 16.45324 70.12560 57.57840 1.000 25.44101 160 PRO A O 1
ATOM 1374 N N . SER A 1 167 ? 14.31261 70.63602 58.10314 1.000 21.99434 161 SER A N 1
ATOM 1375 C CA . SER A 1 167 ? 14.16468 71.71353 57.12606 1.000 20.13780 161 SER A CA 1
ATOM 1376 C C . SER A 1 167 ? 13.17122 72.74985 57.64780 1.000 20.90339 161 SER A C 1
ATOM 1377 O O . SER A 1 167 ? 12.34327 72.45815 58.51274 1.000 21.22620 161 SER A O 1
ATOM 1380 N N . HIS A 1 168 ? 13.27393 73.97759 57.12961 1.000 23.63909 162 HIS A N 1
ATOM 1381 C CA . HIS A 1 168 ? 12.14368 74.90115 57.19380 1.000 25.49948 162 HIS A CA 1
ATOM 1382 C C . HIS A 1 168 ? 11.06648 74.45846 56.20926 1.000 26.39752 162 HIS A C 1
ATOM 1383 O O . HIS A 1 168 ? 11.37037 73.98777 55.11395 1.000 24.44138 162 HIS A O 1
ATOM 1390 N N . SER A 1 169 ? 9.79855 74.62200 56.59244 1.000 27.71139 163 SER A N 1
ATOM 1391 C CA . SER A 1 169 ? 8.72322 74.30130 55.65571 1.000 29.56655 163 SER A CA 1
ATOM 1392 C C . SER A 1 169 ? 8.81867 75.14591 54.38795 1.000 31.86564 163 SER A C 1
ATOM 1393 O O . SER A 1 169 ? 8.46256 74.67621 53.30182 1.000 32.60759 163 SER A O 1
ATOM 1396 N N . GLN A 1 170 ? 9.31445 76.37983 54.49537 1.000 29.59805 164 GLN A N 1
ATOM 1397 C CA . GLN A 1 170 ? 9.50094 77.21857 53.31304 1.000 32.25568 164 GLN A CA 1
ATOM 1398 C C . GLN A 1 170 ? 10.68094 76.77331 52.45565 1.000 32.74589 164 GLN A C 1
ATOM 1399 O O . GLN A 1 170 ? 10.78721 77.20914 51.30553 1.000 35.00392 164 GLN A O 1
ATOM 1405 N N . CYS A 1 171 ? 11.56900 75.92772 52.97787 1.000 30.33671 165 CYS A N 1
ATOM 1406 C CA . CYS A 1 171 ? 12.72146 75.48112 52.20902 1.000 27.84412 165 CYS A CA 1
ATOM 1407 C C . CYS A 1 171 ? 12.52140 74.12199 51.55676 1.000 29.36710 165 CYS A C 1
ATOM 1408 O O . CYS A 1 171 ? 13.21649 73.82171 50.58024 1.000 28.57109 165 CYS A O 1
ATOM 1411 N N . ALA A 1 172 ? 11.61904 73.28653 52.07628 1.000 25.47968 166 ALA A N 1
ATOM 1412 C CA . ALA A 1 172 ? 11.44883 71.96207 51.49797 1.000 22.32118 166 ALA A CA 1
ATOM 1413 C C . ALA A 1 172 ? 10.10537 71.37837 51.90434 1.000 24.19092 166 ALA A C 1
ATOM 1414 O O . ALA A 1 172 ? 9.58734 71.66085 52.98777 1.000 21.85249 166 ALA A O 1
ATOM 1416 N N . LEU A 1 173 ? 9.56862 70.53083 51.03348 1.000 25.48559 167 LEU A N 1
ATOM 1417 C CA . LEU A 1 173 ? 8.34242 69.80313 51.33027 1.000 23.14467 167 LEU A CA 1
ATOM 1418 C C . LEU A 1 173 ? 8.65366 68.56632 52.16517 1.000 22.51471 167 LEU A C 1
ATOM 1419 O O . LEU A 1 173 ? 9.51878 67.76163 51.80335 1.000 21.86123 167 LEU A O 1
ATOM 1424 N N . GLY A 1 174 ? 7.92762 68.40365 53.26679 1.000 20.99084 168 GLY A N 1
ATOM 1425 C CA . GLY A 1 174 ? 8.02458 67.20672 54.07985 1.000 19.43149 168 GLY A CA 1
ATOM 1426 C C . GLY A 1 174 ? 6.84077 67.11790 55.01946 1.000 19.83669 168 GLY A C 1
ATOM 1427 O O . GLY A 1 174 ? 5.72687 67.51728 54.66410 1.000 21.81637 168 GLY A O 1
ATOM 1428 N N . PHE A 1 175 ? 7.06782 66.62732 56.23224 1.000 19.13145 169 PHE A N 1
ATOM 1429 C CA . PHE A 1 175 ? 6.03918 66.59937 57.26500 1.000 19.63431 169 PHE A CA 1
ATOM 1430 C C . PHE A 1 175 ? 6.49357 67.44193 58.44899 1.000 19.90080 169 PHE A C 1
ATOM 1431 O O . PHE A 1 175 ? 7.67433 67.42571 58.81022 1.000 20.61326 169 PHE A O 1
ATOM 1439 N N . GLU A 1 176 ? 5.55304 68.17670 59.04610 1.000 22.36765 170 GLU A N 1
ATOM 1440 C CA . GLU A 1 176 ? 5.84287 69.10993 60.13352 1.000 22.28869 170 GLU A CA 1
ATOM 1441 C C . GLU A 1 176 ? 5.55591 68.49405 61.49711 1.000 27.15149 170 GLU A C 1
ATOM 1442 O O . GLU A 1 176 ? 4.56598 67.77976 61.67159 1.000 26.95287 170 GLU A O 1
ATOM 1448 N N . PHE A 1 177 ? 6.40924 68.81251 62.47283 1.000 23.91500 171 PHE A N 1
ATOM 1449 C CA . PHE A 1 177 ? 6.24661 68.35205 63.84957 1.000 22.46867 171 PHE A CA 1
ATOM 1450 C C . PHE A 1 177 ? 6.67084 69.47325 64.78332 1.000 28.18307 171 PHE A C 1
ATOM 1451 O O . PHE A 1 177 ? 7.58205 70.24098 64.46519 1.000 26.96820 171 PHE A O 1
ATOM 1459 N N . GLU A 1 178 ? 5.99848 69.58366 65.92483 1.000 25.76989 172 GLU A N 1
ATOM 1460 C CA . GLU A 1 178 ? 6.37247 70.61216 66.88846 1.000 25.62110 172 GLU A CA 1
ATOM 1461 C C . GLU A 1 178 ? 7.75885 70.33164 67.44599 1.000 27.49885 172 GLU A C 1
ATOM 1462 O O . GLU A 1 178 ? 8.09497 69.18551 67.77023 1.000 26.70603 172 GLU A O 1
ATOM 1468 N N . GLU A 1 179 ? 8.56505 71.39334 67.54995 1.000 29.90457 173 GLU A N 1
ATOM 1469 C CA . GLU A 1 179 ? 9.91964 71.26266 68.08098 1.000 28.74478 173 GLU A CA 1
ATOM 1470 C C . GLU A 1 179 ? 9.91747 70.59839 69.45562 1.000 28.87394 173 GLU A C 1
ATOM 1471 O O . GLU A 1 179 ? 10.66629 69.64385 69.69388 1.000 30.37635 173 GLU A O 1
ATOM 1477 N N . LYS A 1 180 ? 9.06357 71.07766 70.36560 1.000 32.71247 174 LYS A N 1
ATOM 1478 C CA . LYS A 1 180 ? 9.04882 70.54377 71.72653 1.000 31.99540 174 LYS A CA 1
ATOM 1479 C C . LYS A 1 180 ? 8.77752 69.04384 71.74119 1.000 30.27988 174 LYS A C 1
ATOM 1480 O O . LYS A 1 180 ? 9.35940 68.31198 72.55411 1.000 31.53613 174 LYS A O 1
ATOM 1482 N N . LYS A 1 181 ? 7.92920 68.56167 70.83468 1.000 27.90431 175 LYS A N 1
ATOM 1483 C CA . LYS A 1 181 ? 7.63123 67.13298 70.78645 1.000 33.96616 175 LYS A CA 1
ATOM 1484 C C . LYS A 1 181 ? 8.77927 66.32851 70.18698 1.000 27.16567 175 LYS A C 1
ATOM 1485 O O . LYS A 1 181 ? 9.09100 65.23725 70.67801 1.000 25.99059 175 LYS A O 1
ATOM 1491 N N . LEU A 1 182 ? 9.41784 66.84512 69.12919 1.000 25.68753 176 LEU A N 1
ATOM 1492 C CA . LEU A 1 182 ? 10.58426 66.17122 68.56683 1.000 22.81816 176 LEU A CA 1
ATOM 1493 C C . LEU A 1 182 ? 11.70030 66.05923 69.59181 1.000 21.00053 176 LEU A C 1
ATOM 1494 O O . LEU A 1 182 ? 12.35591 65.01614 69.69428 1.000 21.90117 176 LEU A O 1
ATOM 1499 N N . LYS A 1 183 ? 11.93704 67.13174 70.34960 1.000 22.77046 177 LYS A N 1
ATOM 1500 C CA . LYS A 1 183 ? 12.92735 67.08267 71.41826 1.000 25.34071 177 LYS A CA 1
ATOM 1501 C C . LYS A 1 183 ? 12.58596 65.99869 72.43635 1.000 28.50325 177 LYS A C 1
ATOM 1502 O O . LYS A 1 183 ? 13.46885 65.26057 72.88709 1.000 27.93729 177 LYS A O 1
ATOM 1508 N N . GLN A 1 184 ? 11.30749 65.87836 72.79782 1.000 22.91312 178 GLN A N 1
ATOM 1509 C CA . GLN A 1 184 ? 10.90110 64.85523 73.75938 1.000 29.36053 178 GLN A CA 1
ATOM 1510 C C . GLN A 1 184 ? 11.08208 63.45485 73.18069 1.000 23.63572 178 GLN A C 1
ATOM 1511 O O . GLN A 1 184 ? 11.52269 62.53182 73.87834 1.000 25.23830 178 GLN A O 1
ATOM 1517 N N . PHE A 1 185 ? 10.76693 63.28690 71.90170 1.000 20.92440 179 PHE A N 1
ATOM 1518 C CA . PHE A 1 185 ? 10.98224 62.00979 71.22787 1.000 20.72906 179 PHE A CA 1
ATOM 1519 C C . PHE A 1 185 ? 12.46319 61.65306 71.19759 1.000 23.47466 179 PHE A C 1
ATOM 1520 O O . PHE A 1 185 ? 12.85127 60.52852 71.53643 1.000 23.74944 179 PHE A O 1
ATOM 1528 N N . TYR A 1 186 ? 13.31193 62.60866 70.80947 1.000 23.74651 180 TYR A N 1
ATOM 1529 C CA . TYR A 1 186 ? 14.73779 62.32234 70.70003 1.000 20.68191 180 TYR A CA 1
ATOM 1530 C C . TYR A 1 186 ? 15.37148 62.05923 72.05921 1.000 20.23978 180 TYR A C 1
ATOM 1531 O O . TYR A 1 186 ? 16.31439 61.26531 72.15308 1.000 25.99800 180 TYR A O 1
ATOM 1540 N N . SER A 1 187 ? 14.87817 62.71999 73.10882 1.000 23.80844 181 SER A N 1
ATOM 1541 C CA . SER A 1 187 ? 15.42021 62.52702 74.44792 1.000 25.86072 181 SER A CA 1
ATOM 1542 C C . SER A 1 187 ? 14.98174 61.19113 75.03889 1.000 26.02751 181 SER A C 1
ATOM 1543 O O . SER A 1 187 ? 15.79594 60.44960 75.60436 1.000 25.63924 181 SER A O 1
ATOM 1546 N N . SER A 1 188 ? 13.68899 60.88295 74.93489 1.000 23.67424 182 SER A N 1
ATOM 1547 C CA . SER A 1 188 ? 13.08550 59.72606 75.59166 1.000 26.77508 182 SER A CA 1
ATOM 1548 C C . SER A 1 188 ? 13.14985 58.45824 74.75319 1.000 26.49835 182 SER A C 1
ATOM 1549 O O . SER A 1 188 ? 12.91713 57.36990 75.29020 1.000 22.84821 182 SER A O 1
ATOM 1552 N N . LYS A 1 189 ? 13.45908 58.58440 73.46241 1.000 20.28123 183 LYS A N 1
ATOM 1553 C CA . LYS A 1 189 ? 13.41265 57.50648 72.47056 1.000 21.57254 183 LYS A CA 1
ATOM 1554 C C . LYS A 1 189 ? 12.02727 56.86584 72.37746 1.000 26.50538 183 LYS A C 1
ATOM 1555 O O . LYS A 1 189 ? 11.89578 55.72052 71.93146 1.000 23.74653 183 LYS A O 1
ATOM 1561 N N . ASN A 1 190 ? 10.98187 57.60450 72.73930 1.000 22.02406 184 ASN A N 1
ATOM 1562 C CA . ASN A 1 190 ? 9.62155 57.07969 72.84266 1.000 22.42184 184 ASN A CA 1
ATOM 1563 C C . ASN A 1 190 ? 8.68914 58.00145 72.06879 1.000 24.79845 184 ASN A C 1
ATOM 1564 O O . ASN A 1 190 ? 8.50687 59.16559 72.45307 1.000 21.84397 184 ASN A O 1
ATOM 1569 N N . CYS A 1 191 ? 8.07802 57.48112 70.99813 1.000 22.23928 185 CYS A N 1
ATOM 1570 C CA . CYS A 1 191 ? 7.20991 58.29385 70.15048 1.000 23.88779 185 CYS A CA 1
ATOM 1571 C C . CYS A 1 191 ? 5.80025 58.45787 70.70905 1.000 24.11955 185 CYS A C 1
ATOM 1572 O O . CYS A 1 191 ? 4.92623 58.94359 69.98226 1.000 26.50150 185 CYS A O 1
ATOM 1575 N N . ALA A 1 192 ? 5.56599 58.10099 71.97958 1.000 24.19280 186 ALA A N 1
ATOM 1576 C CA . ALA A 1 192 ? 4.24404 58.26930 72.58138 1.000 25.70105 186 ALA A CA 1
ATOM 1577 C C . ALA A 1 192 ? 3.76611 59.71234 72.54188 1.000 27.61596 186 ALA A C 1
ATOM 1578 O O . ALA A 1 192 ? 2.55547 59.95429 72.60728 1.000 29.16815 186 ALA A O 1
ATOM 1580 N N . ILE A 1 193 ? 4.68651 60.67259 72.44126 1.000 26.19582 187 ILE A N 1
ATOM 1581 C CA . ILE A 1 193 ? 4.30586 62.07843 72.44959 1.000 30.31754 187 ILE A CA 1
ATOM 1582 C C . ILE A 1 193 ? 3.54842 62.45896 71.18408 1.000 30.30794 187 ILE A C 1
ATOM 1583 O O . ILE A 1 193 ? 2.80775 63.44948 71.18470 1.000 29.07154 187 ILE A O 1
ATOM 1588 N N . PHE A 1 194 ? 3.70491 61.68873 70.11050 1.000 27.46873 188 PHE A N 1
ATOM 1589 C CA . PHE A 1 194 ? 3.06181 61.96872 68.83368 1.000 27.76732 188 PHE A CA 1
ATOM 1590 C C . PHE A 1 194 ? 1.73267 61.22610 68.72923 1.000 29.38196 188 PHE A C 1
ATOM 1591 O O . PHE A 1 194 ? 1.59751 60.09836 69.21717 1.000 27.95419 188 PHE A O 1
ATOM 1599 N N . ASP A 1 195 ? 0.73907 61.87080 68.11609 1.000 25.09688 189 ASP A N 1
ATOM 1600 C CA . ASP A 1 195 ? -0.54575 61.20953 67.93731 1.000 29.23812 189 ASP A CA 1
ATOM 1601 C C . ASP A 1 195 ? -0.47739 60.28803 66.72218 1.000 31.04664 189 ASP A C 1
ATOM 1602 O O . ASP A 1 195 ? 0.53271 60.22679 66.01559 1.000 27.94351 189 ASP A O 1
ATOM 1607 N N . ASP A 1 196 ? -1.57487 59.56611 66.46854 1.000 30.58133 190 ASP A N 1
ATOM 1608 C CA . ASP A 1 196 ? -1.54338 58.52095 65.44721 1.000 32.14422 190 ASP A CA 1
ATOM 1609 C C . ASP A 1 196 ? -1.22769 59.08799 64.06696 1.000 30.77949 190 ASP A C 1
ATOM 1610 O O . ASP A 1 196 ? -0.44360 58.49811 63.31321 1.000 26.07786 190 ASP A O 1
ATOM 1615 N N . GLU A 1 197 ? -1.81340 60.23317 63.70854 1.000 31.90125 191 GLU A N 1
ATOM 1616 C CA . GLU A 1 197 ? -1.51305 60.75966 62.38064 1.000 30.07677 191 GLU A CA 1
ATOM 1617 C C . GLU A 1 197 ? -0.06554 61.21761 62.27524 1.000 24.24119 191 GLU A C 1
ATOM 1618 O O . GLU A 1 197 ? 0.54472 61.08451 61.21424 1.000 24.13509 191 GLU A O 1
ATOM 1624 N N . GLU A 1 198 ? 0.51436 61.72898 63.36124 1.000 25.08235 192 GLU A N 1
ATOM 1625 C CA . GLU A 1 198 ? 1.92689 62.08801 63.31590 1.000 21.05047 192 GLU A CA 1
ATOM 1626 C C . GLU A 1 198 ? 2.80465 60.85034 63.14759 1.000 21.17742 192 GLU A C 1
ATOM 1627 O O . GLU A 1 198 ? 3.79470 60.88424 62.40504 1.000 22.30556 192 GLU A O 1
ATOM 1633 N N . ILE A 1 199 ? 2.42835 59.73706 63.79279 1.000 20.60639 193 ILE A N 1
ATOM 1634 C CA . ILE A 1 199 ? 3.14204 58.46951 63.61366 1.000 23.56171 193 ILE A CA 1
ATOM 1635 C C . ILE A 1 199 ? 3.05619 58.00528 62.16017 1.000 21.83555 193 ILE A C 1
ATOM 1636 O O . ILE A 1 199 ? 4.05043 57.55772 61.57155 1.000 18.78815 193 ILE A O 1
ATOM 1641 N N . GLU A 1 200 ? 1.86501 58.09992 61.56326 1.000 23.02819 194 GLU A N 1
ATOM 1642 C CA . GLU A 1 200 ? 1.69324 57.73217 60.16036 1.000 24.33385 194 GLU A CA 1
ATOM 1643 C C . GLU A 1 200 ? 2.64713 58.51651 59.26456 1.000 22.65887 194 GLU A C 1
ATOM 1644 O O . GLU A 1 200 ? 3.21135 57.96970 58.31134 1.000 20.62783 194 GLU A O 1
ATOM 1650 N N . ASN A 1 201 ? 2.86120 59.79368 59.57199 1.000 21.23915 195 ASN A N 1
ATOM 1651 C CA . ASN A 1 201 ? 3.72055 60.61305 58.72644 1.000 21.81264 195 ASN A CA 1
ATOM 1652 C C . ASN A 1 201 ? 5.19677 60.30455 58.95296 1.000 23.07995 195 ASN A C 1
ATOM 1653 O O . ASN A 1 201 ? 5.97310 60.24627 57.99184 1.000 18.70409 195 ASN A O 1
ATOM 1658 N N . LEU A 1 202 ? 5.60722 60.10151 60.20857 1.000 19.71915 196 LEU A N 1
ATOM 1659 C CA . LEU A 1 202 ? 6.95606 59.60230 60.46050 1.000 19.34185 196 LEU A CA 1
ATOM 1660 C C . LEU A 1 202 ? 7.18644 58.28355 59.73848 1.000 20.09047 196 LEU A C 1
ATOM 1661 O O . LEU A 1 202 ? 8.26330 58.05473 59.16995 1.000 18.46980 196 LEU A O 1
ATOM 1666 N N . TYR A 1 203 ? 6.17275 57.41634 59.72532 1.000 18.79288 197 TYR A N 1
ATOM 1667 C CA . TYR A 1 203 ? 6.30796 56.14064 59.02530 1.000 18.74010 197 TYR A CA 1
ATOM 1668 C C . TYR A 1 203 ? 6.40454 56.32847 57.51151 1.000 19.37965 197 TYR A C 1
ATOM 1669 O O . TYR A 1 203 ? 7.12906 55.58216 56.84422 1.000 17.97353 197 TYR A O 1
ATOM 1678 N N . HIS A 1 204 ? 5.70306 57.31230 56.94834 1.000 19.33874 198 HIS A N 1
ATOM 1679 C CA . HIS A 1 204 ? 5.88118 57.60529 55.52415 1.000 16.15134 198 HIS A CA 1
ATOM 1680 C C . HIS A 1 204 ? 7.31972 58.01718 55.22009 1.000 18.65522 198 HIS A C 1
ATOM 1681 O O . HIS A 1 204 ? 7.88763 57.60758 54.19800 1.000 16.86508 198 HIS A O 1
ATOM 1688 N N . LEU A 1 205 ? 7.92917 58.82008 56.09711 1.000 14.79718 199 LEU A N 1
ATOM 1689 C CA . LEU A 1 205 ? 9.33948 59.17067 55.92708 1.000 14.53277 199 LEU A CA 1
ATOM 1690 C C . LEU A 1 205 ? 10.23364 57.93884 56.00613 1.000 19.97579 199 LEU A C 1
ATOM 1691 O O . LEU A 1 205 ? 11.18676 57.80338 55.23228 1.000 15.36786 199 LEU A O 1
ATOM 1696 N N . ILE A 1 206 ? 9.95461 57.03457 56.94288 1.000 14.89651 200 ILE A N 1
ATOM 1697 C CA . ILE A 1 206 ? 10.74090 55.80225 57.01608 1.000 13.91319 200 ILE A CA 1
ATOM 1698 C C . ILE A 1 206 ? 10.63965 55.02329 55.70766 1.000 18.78961 200 ILE A C 1
ATOM 1699 O O . ILE A 1 206 ? 11.63043 54.46096 55.22146 1.000 18.86746 200 ILE A O 1
ATOM 1704 N N . LYS A 1 207 ? 9.45429 54.99996 55.09932 1.000 14.80486 201 LYS A N 1
ATOM 1705 C CA . LYS A 1 207 ? 9.27869 54.26030 53.85254 1.000 15.10539 201 LYS A CA 1
ATOM 1706 C C . LYS A 1 207 ? 9.99085 54.90099 52.66401 1.000 16.61428 201 LYS A C 1
ATOM 1707 O O . LYS A 1 207 ? 10.03537 54.27644 51.59524 1.000 18.62433 201 LYS A O 1
ATOM 1713 N N . GLU A 1 208 ? 10.57421 56.09380 52.82354 1.000 15.83709 202 GLU A N 1
ATOM 1714 C CA . GLU A 1 208 ? 11.46519 56.62348 51.78923 1.000 19.25897 202 GLU A CA 1
ATOM 1715 C C . GLU A 1 208 ? 12.79990 55.88907 51.75406 1.000 22.04947 202 GLU A C 1
ATOM 1716 O O . GLU A 1 208 ? 13.57458 56.06557 50.80432 1.000 17.12963 202 GLU A O 1
ATOM 1722 N N . GLY A 1 209 ? 13.08112 55.07133 52.75870 1.000 18.76074 203 GLY A N 1
ATOM 1723 C CA . GLY A 1 209 ? 14.35814 54.40227 52.84421 1.000 21.21138 203 GLY A CA 1
ATOM 1724 C C . GLY A 1 209 ? 15.05915 54.77463 54.13076 1.000 16.34475 203 GLY A C 1
ATOM 1725 O O . GLY A 1 209 ? 14.98710 55.92727 54.59087 1.000 18.83971 203 GLY A O 1
ATOM 1726 N N . LEU A 1 210 ? 15.74580 53.81082 54.72396 1.000 17.03482 204 LEU A N 1
ATOM 1727 C CA . LEU A 1 210 ? 16.39072 54.06002 56.00585 1.000 16.86656 204 LEU A CA 1
ATOM 1728 C C . LEU A 1 210 ? 17.55891 55.01051 55.83537 1.000 19.29619 204 LEU A C 1
ATOM 1729 O O . LEU A 1 210 ? 18.08903 55.14465 54.71795 1.000 21.89746 204 LEU A O 1
#

Seco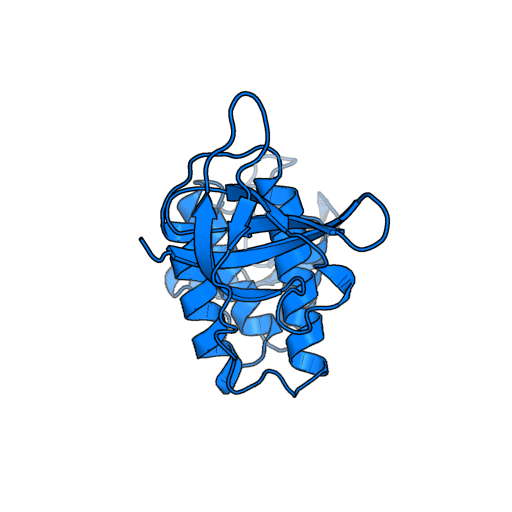ndary structure (DSSP, 8-state):
--EEEEEEEEEEETTTEEEEEEE-SSBEEEEEETTGGG-TT--TT-EEEEEEEEETTEEEEEEEEEEE--TTTT-HHHHHHHHHHHHHHHHHHTT--B--THHHHHHHHHHHHTTTS-HHHHHHHHHHHHHHHTT----S-B-TTT--B--SEEEE-GGG-EE-TTT--SEEEEHHHHHHHHHHS-GGGS-HHHHHHHHHHHTT--

InterPro domains:
  IPR022572 DNA replication/recombination mediator RecO, N-terminal [PF13114] (1-71)

Organism: Campylobacter jejuni subsp. jejuni serotype O:2 (strain ATCC 700819 / NCTC 11168) (NCBI:txid192222)

Radius of gyration: 19.14 Å; Cα contacts (8 Å, |Δi|>4): 364; chains: 1; bounding box: 37×56×35 Å

B-factor: mean 29.72, std 11.25, range [13.34, 91.98]

Nearest PDB structures (foldseek):
  7ymo-assembly1_A  TM=1.005E+00  e=1.829E-41  Campylobacter jejuni
  1u5k-assembly1_A  TM=7.831E-01  e=1.361E-07  Deinococcus radiodurans R1 = ATCC 13939 = DSM 20539
  1u5k-assembly1_B  TM=7.276E-01  e=9.717E-08  Deinococcus radiodurans R1 = ATCC 13939 = DSM 20539
  4jcv-assembly1_E  TM=6.987E-01  e=9.186E-08  Deinococcus radiodurans R1 = ATCC 13939 = DSM 20539
  2v1c-assembly1_C-2  TM=7.074E-01  e=1.803E-07  Deinococcus radiodurans R1 = ATCC 13939 = DSM 20539